Protein AF-A0A8S4P8R6-F1 (afdb_monomer_lite)

Secondary structure (DSSP, 8-state):
------EEEEE-S-SS----GGGSGGG--B--BHHHHH---S-GGGTHHHHHHHHHHHHHHHHT-HHHHHHH----TTSB--THHHHHHTT--TGGGTT-TT-HHHHHHHHH--HHHHHHHHHHHHHHHHHHHHHTT-TTSPEEEE-THHHHTHHHHHHH-TT-EEEEE---HHHHHHHHHHHHHHHHHTTS-GGG--HHHHHHHHHHHHHHHHHHHHHHHHHHHHTPPTTPPPSEEEE-

Sequence (240 aa):
FPLKLHYLSLVTLELGRHICIAYYPWTELFSPPVWQLENPLPPPVSFEEDRAKAFQPIADIWNNVPSFVALHGAFTPMSIEEDFWIFFRSGLWKDGSYGRMNTGSYNDWYENMSGEEDLRQYKHYKKELQLLAFNQGKGEKPYVRKDSYHMKFISTLLQVFPDARIVHLIRDPVANHASSCSIAYTWATLIYDLKDIDRLKLGKAVARYNLIGMRKFLEFRKVYDANLAPGERSFFCDVK

pLDDT: mean 84.04, std 9.59, range [47.16, 95.25]

Structure (mmCIF, N/CA/C/O backbone):
data_AF-A0A8S4P8R6-F1
#
_entry.id   AF-A0A8S4P8R6-F1
#
loop_
_atom_site.group_PDB
_atom_site.id
_atom_site.type_symbol
_atom_site.label_atom_id
_atom_site.label_alt_id
_atom_site.label_comp_id
_atom_site.label_asym_id
_atom_site.label_entity_id
_atom_site.label_seq_id
_atom_site.pdbx_PDB_ins_code
_atom_site.Cartn_x
_atom_site.Cartn_y
_atom_site.Cartn_z
_atom_site.occupancy
_atom_site.B_iso_or_equiv
_atom_site.auth_seq_id
_atom_site.auth_comp_id
_atom_site.auth_asym_id
_atom_site.auth_atom_id
_atom_site.pdbx_PDB_model_num
ATOM 1 N N . PHE A 1 1 ? 1.776 -1.929 23.743 1.00 47.16 1 PHE A N 1
ATOM 2 C CA . PHE A 1 1 ? 1.308 -0.531 23.754 1.00 47.16 1 PHE A CA 1
ATOM 3 C C . PHE A 1 1 ? -0.071 -0.456 23.110 1.00 47.16 1 PHE A C 1
ATOM 5 O O . PHE A 1 1 ? -0.171 -0.735 21.919 1.00 47.16 1 PHE A O 1
ATOM 12 N N . PRO A 1 2 ? -1.148 -0.171 23.860 1.00 54.25 2 PRO A N 1
ATOM 13 C CA . PRO A 1 2 ? -2.494 -0.053 23.306 1.00 54.25 2 PRO A CA 1
ATOM 14 C C . PRO A 1 2 ? -2.698 1.366 22.763 1.00 54.25 2 PRO A C 1
ATOM 16 O O . PRO A 1 2 ? -3.474 2.147 23.296 1.00 54.25 2 PRO A O 1
ATOM 19 N N . LEU A 1 3 ? -1.942 1.727 21.730 1.00 60.84 3 LEU A N 1
ATOM 20 C CA . LEU A 1 3 ? -2.105 3.016 21.073 1.00 60.84 3 LEU A CA 1
ATOM 21 C C . LEU A 1 3 ? -3.280 2.904 20.094 1.00 60.84 3 LEU A C 1
ATOM 23 O O . LEU A 1 3 ? -3.275 2.033 19.214 1.00 60.84 3 LEU A O 1
ATOM 27 N N . LYS A 1 4 ? -4.322 3.708 20.322 1.00 62.66 4 LYS A N 1
ATOM 28 C CA . LYS A 1 4 ? -5.550 3.705 19.524 1.00 62.66 4 LYS A CA 1
ATOM 29 C C . LYS A 1 4 ? -5.312 4.533 18.264 1.00 62.66 4 LYS A C 1
ATOM 31 O O . LYS A 1 4 ? -5.157 5.741 18.345 1.00 62.66 4 LYS A O 1
ATOM 36 N N . LEU A 1 5 ? -5.270 3.868 17.114 1.00 68.25 5 LEU A N 1
ATOM 37 C CA . LEU A 1 5 ? -5.107 4.512 15.815 1.00 68.25 5 LEU A CA 1
ATOM 38 C C . LEU A 1 5 ? -6.475 4.638 15.160 1.00 68.25 5 LEU A C 1
ATOM 40 O O . LEU A 1 5 ? -7.033 3.625 14.752 1.00 68.25 5 LEU A O 1
ATOM 44 N N . HIS A 1 6 ? -6.979 5.861 15.023 1.00 72.81 6 HIS A N 1
ATOM 45 C CA . HIS A 1 6 ? -8.053 6.118 14.070 1.00 72.81 6 HIS A CA 1
ATOM 46 C C . HIS A 1 6 ? -7.464 6.019 12.668 1.00 72.81 6 HIS A C 1
ATOM 48 O O . HIS A 1 6 ? -6.468 6.678 12.392 1.00 72.81 6 HIS A O 1
ATOM 54 N N . TYR A 1 7 ? -8.020 5.172 11.807 1.00 74.56 7 TYR A N 1
ATOM 55 C CA . TYR A 1 7 ? -7.377 4.810 10.546 1.00 74.56 7 TYR A CA 1
ATOM 56 C C . TYR A 1 7 ? -8.243 5.209 9.350 1.00 74.56 7 TYR A C 1
ATOM 58 O O . TYR A 1 7 ? -9.393 4.805 9.236 1.00 74.56 7 TYR A O 1
ATOM 66 N N . LEU A 1 8 ? -7.702 6.007 8.441 1.00 75.56 8 LEU A N 1
ATOM 67 C CA . LEU A 1 8 ? -8.337 6.376 7.185 1.00 75.56 8 LEU A CA 1
ATOM 68 C C . LEU A 1 8 ? -7.518 5.777 6.045 1.00 75.56 8 LEU A C 1
ATOM 70 O O . LEU A 1 8 ? -6.384 6.189 5.815 1.00 75.56 8 LEU A O 1
ATOM 74 N N . SER A 1 9 ? -8.088 4.801 5.345 1.00 75.69 9 SER A N 1
ATOM 75 C CA . SER A 1 9 ? -7.446 4.151 4.205 1.00 75.69 9 SER A CA 1
ATOM 76 C C . SER A 1 9 ? -7.944 4.763 2.907 1.00 75.69 9 SER A C 1
ATOM 78 O O . SER A 1 9 ? -9.146 4.738 2.638 1.00 75.69 9 SER A O 1
ATOM 80 N N . LEU A 1 10 ? -7.037 5.283 2.086 1.00 70.06 10 LEU A N 1
ATOM 81 C CA . LEU A 1 10 ? -7.330 5.602 0.695 1.00 70.06 10 LEU A CA 1
ATOM 82 C C . LEU A 1 10 ? -7.003 4.371 -0.148 1.00 70.06 10 LEU A C 1
ATOM 84 O O . LEU A 1 10 ? -5.863 3.904 -0.168 1.00 70.06 10 LEU A O 1
ATOM 88 N N . VAL A 1 11 ? -8.000 3.854 -0.857 1.00 70.25 11 VAL A N 1
ATOM 89 C CA . VAL A 1 11 ? -7.852 2.695 -1.735 1.00 70.25 11 VAL A CA 1
ATOM 90 C C . VAL A 1 11 ? -8.079 3.116 -3.180 1.00 70.25 11 VAL A C 1
ATOM 92 O O . VAL A 1 11 ? -9.099 3.706 -3.533 1.00 70.25 11 VAL A O 1
ATOM 95 N N . THR A 1 12 ? -7.084 2.845 -4.017 1.00 67.25 12 THR A N 1
ATOM 96 C CA . THR A 1 12 ? -7.103 3.121 -5.453 1.00 67.25 12 THR A CA 1
ATOM 97 C C . THR A 1 12 ? -6.296 2.058 -6.178 1.00 67.25 12 THR A C 1
ATOM 99 O O . THR A 1 12 ? -5.360 1.486 -5.617 1.00 67.25 12 THR A O 1
ATOM 102 N N . LEU A 1 13 ? -6.647 1.807 -7.436 1.00 60.28 13 LEU A N 1
ATOM 103 C CA . LEU A 1 13 ? -5.833 0.996 -8.338 1.00 60.28 13 LEU A CA 1
ATOM 104 C C . LEU A 1 13 ? -4.668 1.793 -8.960 1.00 60.28 13 LEU A C 1
ATOM 106 O O . LEU A 1 13 ? -3.835 1.215 -9.661 1.00 60.28 13 LEU A O 1
ATOM 110 N N . GLU A 1 14 ? -4.603 3.108 -8.732 1.00 58.72 14 GLU A N 1
ATOM 111 C CA . GLU A 1 14 ? -3.572 3.974 -9.292 1.00 58.72 14 GLU A CA 1
ATOM 112 C C . GLU A 1 14 ? -2.361 4.114 -8.356 1.00 58.72 14 GLU A C 1
ATOM 114 O O . GLU A 1 14 ? -2.442 4.610 -7.228 1.00 58.72 14 GLU A O 1
ATOM 119 N N . LEU A 1 15 ? -1.198 3.735 -8.883 1.00 54.66 15 LEU A N 1
ATOM 120 C CA . LEU A 1 15 ? 0.103 3.819 -8.215 1.00 54.66 15 LEU A CA 1
ATOM 121 C C . LEU A 1 15 ? 0.736 5.228 -8.303 1.00 54.66 15 LEU A C 1
ATOM 123 O O . LEU A 1 15 ? 1.881 5.397 -7.909 1.00 54.66 15 LEU A O 1
ATOM 127 N N . GLY A 1 16 ? 0.030 6.220 -8.868 1.00 52.78 16 GLY A N 1
ATOM 128 C CA . GLY A 1 16 ? 0.678 7.352 -9.542 1.00 52.78 16 GLY A CA 1
ATOM 129 C C . GLY A 1 16 ? 0.432 8.794 -9.063 1.00 52.78 16 GLY A C 1
ATOM 130 O O . GLY A 1 16 ? 1.112 9.716 -9.498 1.00 52.78 16 GLY A O 1
ATOM 131 N N . ARG A 1 17 ? -0.501 9.084 -8.157 1.00 54.56 17 ARG A N 1
ATOM 132 C CA . ARG A 1 17 ? -0.601 10.455 -7.610 1.00 54.56 17 ARG A CA 1
ATOM 133 C C . ARG A 1 17 ? -0.892 10.433 -6.125 1.00 54.56 17 ARG A C 1
ATOM 135 O O . ARG A 1 17 ? -1.996 10.092 -5.707 1.00 54.56 17 ARG A O 1
ATOM 142 N N . HIS A 1 18 ? 0.097 10.850 -5.340 1.00 54.19 18 HIS A N 1
ATOM 143 C CA . HIS A 1 18 ? -0.011 11.002 -3.891 1.00 54.19 18 HIS A CA 1
ATOM 144 C C . HIS A 1 18 ? -0.446 12.418 -3.538 1.00 54.19 18 HIS A C 1
ATOM 146 O O . HIS A 1 18 ? 0.307 13.188 -2.951 1.00 54.19 18 HIS A O 1
ATOM 152 N N . ILE A 1 19 ? -1.684 12.786 -3.870 1.00 55.69 19 ILE A N 1
ATOM 153 C CA . ILE A 1 19 ? -2.307 13.913 -3.165 1.00 55.69 19 ILE A CA 1
ATOM 154 C C . ILE A 1 19 ? -2.868 13.337 -1.871 1.00 55.69 19 ILE A C 1
ATOM 156 O O . ILE A 1 19 ? -4.037 12.967 -1.776 1.00 55.69 19 ILE A O 1
ATOM 160 N N . CYS A 1 20 ? -1.989 13.172 -0.884 1.00 64.75 20 CYS A N 1
ATOM 161 C CA . CYS A 1 20 ? -2.422 12.763 0.438 1.00 64.75 20 CYS A CA 1
ATOM 162 C C . CYS A 1 20 ? -3.116 13.942 1.114 1.00 64.75 20 CYS A C 1
ATOM 164 O O . CYS A 1 20 ? -2.544 15.022 1.253 1.00 64.75 20 CYS A O 1
ATOM 166 N N . ILE A 1 21 ? -4.340 13.730 1.583 1.00 67.06 21 ILE A N 1
ATOM 167 C CA . ILE A 1 21 ? -5.093 14.761 2.299 1.00 67.06 21 ILE A CA 1
ATOM 168 C C . ILE A 1 21 ? -4.387 15.237 3.583 1.00 67.06 21 ILE A C 1
ATOM 170 O O . ILE A 1 21 ? -4.658 16.341 4.038 1.00 67.06 21 ILE A O 1
ATOM 174 N N . ALA A 1 22 ? -3.429 14.471 4.120 1.00 61.81 22 ALA A N 1
ATOM 175 C CA . ALA A 1 22 ? -2.585 14.914 5.235 1.00 61.81 22 ALA A CA 1
ATOM 176 C C . ALA A 1 22 ? -1.603 16.044 4.881 1.00 61.81 22 ALA A C 1
ATOM 178 O O . ALA A 1 22 ? -1.062 16.660 5.794 1.00 61.81 22 ALA A O 1
ATOM 179 N N . TYR A 1 23 ? -1.388 16.372 3.601 1.00 69.00 23 TYR A N 1
ATOM 180 C CA . TYR A 1 23 ? -0.647 17.589 3.244 1.00 69.00 23 TYR A CA 1
ATOM 181 C C . TYR A 1 23 ? -1.393 18.865 3.642 1.00 69.00 23 TYR A C 1
ATOM 183 O O . TYR A 1 23 ? -0.781 19.927 3.737 1.00 69.00 23 TYR A O 1
ATOM 191 N N . TYR A 1 24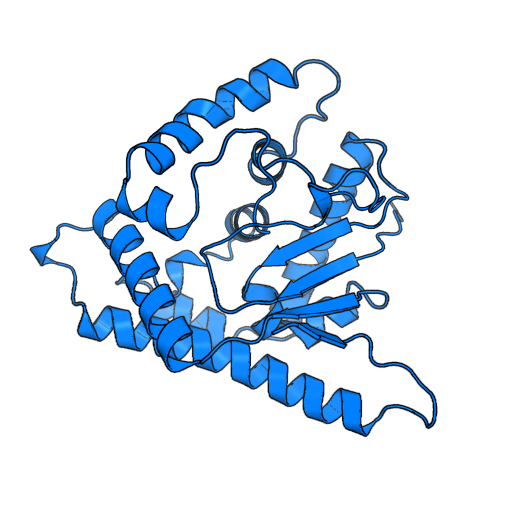 ? -2.705 18.779 3.870 1.00 68.69 24 TYR A N 1
ATOM 192 C CA . TYR A 1 24 ? -3.523 19.925 4.211 1.00 68.69 24 TYR A CA 1
ATOM 193 C C . TYR A 1 24 ? -3.535 20.154 5.730 1.00 68.69 24 TYR A C 1
ATOM 195 O O . TYR A 1 24 ? -4.124 19.344 6.458 1.00 68.69 24 TYR A O 1
ATOM 203 N N . PRO A 1 25 ? -2.951 21.266 6.228 1.00 67.88 25 PRO A N 1
ATOM 204 C CA . PRO A 1 25 ? -2.752 21.493 7.663 1.00 67.88 25 PRO A CA 1
ATOM 205 C C . PRO A 1 25 ? -4.045 21.502 8.489 1.00 67.88 25 PRO A C 1
ATOM 207 O O . PRO A 1 25 ? -4.013 21.242 9.688 1.00 67.88 25 PRO A O 1
ATOM 210 N N . TRP A 1 26 ? -5.185 21.787 7.855 1.00 68.06 26 TRP A N 1
ATOM 211 C CA . TRP A 1 26 ? -6.496 21.856 8.504 1.00 68.06 26 TRP A CA 1
ATOM 212 C C . TRP A 1 26 ? -7.144 20.494 8.774 1.00 68.06 26 TRP A C 1
ATOM 214 O O . TRP A 1 26 ? -8.183 20.443 9.420 1.00 68.06 26 TRP A O 1
ATOM 224 N N . THR A 1 27 ? -6.593 19.391 8.260 1.00 66.19 27 THR A N 1
ATOM 225 C CA . THR A 1 27 ? -7.269 18.085 8.327 1.00 66.19 27 THR A CA 1
ATOM 226 C C . THR A 1 27 ? -7.082 17.361 9.662 1.00 66.19 27 THR A C 1
ATOM 228 O O . THR A 1 27 ? -7.732 16.347 9.881 1.00 66.19 27 THR A O 1
ATOM 231 N N . GLU A 1 28 ? -6.204 17.842 10.552 1.00 81.81 28 GLU A N 1
ATOM 232 C CA . GLU A 1 28 ? -5.749 17.161 11.786 1.00 81.81 28 GLU A CA 1
ATOM 233 C C . GLU A 1 28 ? -5.171 15.741 11.583 1.00 81.81 28 GLU A C 1
ATOM 235 O O . GLU A 1 28 ? -4.634 15.151 12.526 1.00 81.81 28 GLU A O 1
ATOM 240 N N . LEU A 1 29 ? -5.210 15.223 10.351 1.00 83.81 29 LEU A N 1
ATOM 241 C CA . LEU A 1 29 ? -4.726 13.915 9.950 1.00 83.81 29 LEU A CA 1
ATOM 242 C C . LEU A 1 29 ? -3.206 13.863 10.020 1.00 83.81 29 LEU A C 1
ATOM 244 O O . LEU A 1 29 ? -2.499 14.837 9.753 1.00 83.81 29 LEU A O 1
ATOM 248 N N . PHE A 1 30 ? -2.700 12.684 10.347 1.00 85.69 30 PHE A N 1
ATOM 249 C CA . PHE A 1 30 ? -1.282 12.411 10.397 1.00 85.69 30 PHE A CA 1
ATOM 250 C C . PHE A 1 30 ? -0.898 11.334 9.388 1.00 85.69 30 PHE A C 1
ATOM 252 O O . PHE A 1 30 ? -1.549 10.297 9.257 1.00 85.69 30 PHE A O 1
ATOM 259 N N . SER A 1 31 ? 0.215 11.573 8.707 1.00 88.00 31 SER A N 1
ATOM 260 C CA . SER A 1 31 ? 0.928 10.564 7.948 1.00 88.00 31 SER A CA 1
ATOM 261 C C . SER A 1 31 ? 2.425 10.803 8.128 1.00 88.00 31 SER A C 1
ATOM 263 O O . SER A 1 31 ? 2.865 11.941 7.952 1.00 88.00 31 SER A O 1
ATOM 265 N N . PRO A 1 32 ? 3.215 9.775 8.470 1.00 88.31 32 PRO A N 1
ATOM 266 C CA . PRO A 1 32 ? 4.657 9.927 8.577 1.00 88.31 32 PRO A CA 1
ATOM 267 C C . PRO A 1 32 ? 5.284 10.168 7.190 1.00 88.31 32 PRO A C 1
ATOM 269 O O . PRO A 1 32 ? 4.740 9.695 6.181 1.00 88.31 32 PRO A O 1
ATOM 272 N N . PRO A 1 33 ? 6.418 10.886 7.130 1.00 89.69 33 PRO A N 1
ATOM 273 C CA . PRO A 1 33 ? 7.194 11.049 5.907 1.00 89.69 33 PRO A CA 1
ATOM 274 C C . PRO A 1 33 ? 7.824 9.722 5.464 1.00 89.69 33 PRO A C 1
ATOM 276 O O . PRO A 1 33 ? 8.071 8.825 6.277 1.00 89.69 33 PRO A O 1
ATOM 279 N N . VAL A 1 34 ? 8.117 9.605 4.169 1.00 89.19 34 VAL A N 1
ATOM 280 C CA . VAL A 1 34 ? 8.601 8.369 3.541 1.00 89.19 34 VAL A CA 1
ATOM 281 C C . VAL A 1 34 ? 9.882 7.833 4.169 1.00 89.19 34 VAL A C 1
ATOM 283 O O . VAL A 1 34 ? 9.999 6.623 4.349 1.00 89.19 34 VAL A O 1
ATOM 286 N N . TRP A 1 35 ? 10.805 8.698 4.597 1.00 90.44 35 TRP A N 1
ATOM 287 C CA . TRP A 1 35 ? 12.047 8.240 5.224 1.00 90.44 35 TRP A CA 1
ATOM 288 C C . TRP A 1 35 ? 11.781 7.432 6.511 1.00 90.44 35 TRP A C 1
ATOM 290 O O . TRP A 1 35 ? 12.486 6.470 6.807 1.00 90.44 35 TRP A O 1
ATOM 300 N N . GLN A 1 36 ? 10.715 7.758 7.254 1.00 90.44 36 GLN A N 1
ATOM 301 C CA . GLN A 1 36 ? 10.297 6.992 8.437 1.00 90.44 36 GLN A CA 1
ATOM 302 C C . GLN A 1 36 ? 9.568 5.714 8.051 1.00 90.44 36 GLN A C 1
ATOM 304 O O . GLN A 1 36 ? 9.675 4.705 8.747 1.00 90.44 36 GLN A O 1
ATOM 309 N N . LEU A 1 37 ? 8.817 5.760 6.948 1.00 90.19 37 LEU A N 1
ATOM 310 C CA . LEU A 1 37 ? 8.166 4.580 6.407 1.00 90.19 37 LEU A CA 1
ATOM 311 C C . LEU A 1 37 ? 9.169 3.551 5.928 1.00 90.19 37 LEU A C 1
ATOM 313 O O . LEU A 1 37 ? 8.815 2.389 6.021 1.00 90.19 37 LEU A O 1
ATOM 317 N N . GLU A 1 38 ? 10.344 3.945 5.424 1.00 88.31 38 GLU A N 1
ATOM 318 C CA . GLU A 1 38 ? 11.456 3.081 4.990 1.00 88.31 38 GLU A CA 1
ATOM 319 C C . GLU A 1 38 ? 12.314 2.613 6.171 1.00 88.31 38 GLU A C 1
ATOM 321 O O . GLU A 1 38 ? 12.655 1.430 6.263 1.00 88.31 38 GLU A O 1
ATOM 326 N N . ASN A 1 39 ? 12.570 3.505 7.125 1.00 88.44 39 ASN A N 1
ATOM 327 C CA . ASN A 1 39 ? 13.372 3.197 8.291 1.00 88.44 39 ASN A CA 1
ATOM 328 C C . ASN A 1 39 ? 12.729 3.807 9.559 1.00 88.44 39 ASN A C 1
ATOM 330 O O . ASN A 1 39 ? 12.957 4.971 9.897 1.00 88.44 39 ASN A O 1
ATOM 334 N N . PRO A 1 40 ? 11.912 3.049 10.313 1.00 87.38 40 PRO A N 1
ATOM 335 C CA . PRO A 1 40 ? 11.157 3.593 11.447 1.00 87.38 40 PRO A CA 1
ATOM 336 C C . PRO A 1 40 ? 11.987 3.760 12.730 1.00 87.38 40 PRO A C 1
ATOM 338 O O . PRO A 1 40 ? 11.522 4.391 13.682 1.00 87.38 40 PRO A O 1
ATOM 341 N N . LEU A 1 41 ? 13.205 3.206 12.783 1.00 85.88 41 LEU A N 1
ATOM 342 C CA . LEU A 1 41 ? 14.054 3.159 13.978 1.00 85.88 41 LEU A CA 1
ATOM 343 C C . LEU A 1 41 ? 15.467 3.698 13.716 1.00 85.88 41 LEU A C 1
ATOM 345 O O . LEU A 1 41 ? 15.986 3.519 12.620 1.00 85.88 41 LEU A O 1
ATOM 349 N N . PRO A 1 42 ? 16.131 4.303 14.719 1.00 81.06 42 PRO A N 1
ATOM 350 C CA . PRO A 1 42 ? 15.629 4.655 16.057 1.00 81.06 42 PRO A CA 1
ATOM 351 C C . PRO A 1 42 ? 14.635 5.839 16.023 1.00 81.06 42 PRO A C 1
ATOM 353 O O . PRO A 1 42 ? 14.528 6.503 14.990 1.00 81.06 42 PRO A O 1
ATOM 356 N N . PRO A 1 43 ? 13.899 6.129 17.117 1.00 74.06 43 PRO A N 1
ATOM 357 C CA . PRO A 1 43 ? 13.004 7.288 17.175 1.00 74.06 43 PRO A CA 1
ATOM 358 C C . PRO A 1 43 ? 13.735 8.593 16.777 1.00 74.06 43 PRO A C 1
ATOM 360 O O . PRO A 1 43 ? 14.903 8.746 17.140 1.00 74.06 43 PRO A O 1
ATOM 363 N N . PRO A 1 44 ? 13.091 9.541 16.066 1.00 64.06 44 PRO A N 1
ATOM 364 C CA . PRO A 1 44 ? 13.758 10.689 15.429 1.00 64.06 44 PRO A CA 1
ATOM 365 C C . PRO A 1 44 ? 14.454 11.698 16.359 1.00 64.06 44 PRO A C 1
ATOM 367 O O . PRO A 1 44 ? 15.065 12.636 15.861 1.00 64.06 44 PRO A O 1
ATOM 370 N N . VAL A 1 45 ? 14.384 11.532 17.682 1.00 67.44 45 VAL A N 1
ATOM 371 C CA . VAL A 1 45 ? 14.583 12.602 18.679 1.00 67.44 45 VAL A CA 1
ATOM 372 C C . VAL A 1 45 ? 15.925 13.341 18.561 1.00 67.44 45 VAL A C 1
ATOM 374 O O . VAL A 1 45 ? 15.989 14.517 18.898 1.00 67.44 45 VAL A O 1
ATOM 377 N N . SER A 1 46 ? 16.988 12.694 18.077 1.00 66.56 46 SER A N 1
ATOM 378 C CA . SER A 1 46 ? 18.329 13.298 18.015 1.00 66.56 46 SER A CA 1
ATOM 379 C C . SER A 1 46 ? 18.988 13.325 16.632 1.00 66.56 46 SER A C 1
ATOM 381 O O . SER A 1 46 ? 20.028 13.957 16.497 1.00 66.56 46 SER A O 1
ATOM 383 N N . PHE A 1 47 ? 18.426 12.659 15.615 1.00 73.19 47 PHE A N 1
ATOM 384 C CA . PHE A 1 47 ? 19.097 12.460 14.314 1.00 73.19 47 PHE A CA 1
ATOM 385 C C . PHE A 1 47 ? 18.156 12.581 13.105 1.00 73.19 47 PHE A C 1
ATOM 387 O O . PHE A 1 47 ? 18.457 12.060 12.035 1.00 73.19 47 PHE A O 1
ATOM 394 N N . GLU A 1 48 ? 16.993 13.220 13.259 1.00 79.12 48 GLU A N 1
ATOM 395 C CA . GLU A 1 48 ? 15.975 13.318 12.203 1.00 79.12 48 GLU A CA 1
ATOM 396 C C . GLU A 1 48 ? 16.532 13.837 10.869 1.00 79.12 48 GLU A C 1
ATOM 398 O O . GLU A 1 48 ? 16.327 13.197 9.836 1.00 79.12 48 GLU A O 1
ATOM 403 N N . GLU A 1 49 ? 17.301 14.929 10.886 1.0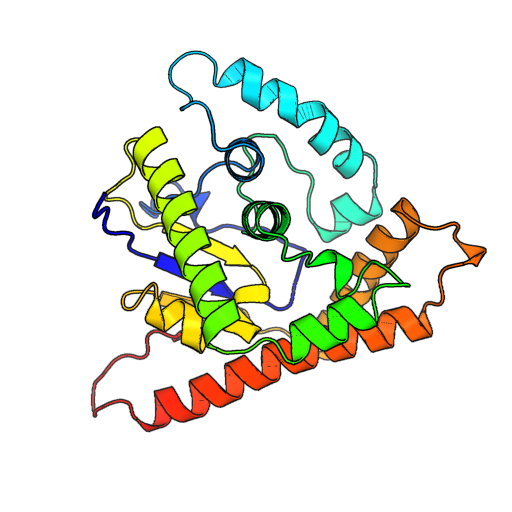0 81.38 49 GLU A N 1
ATOM 404 C CA . GLU A 1 49 ? 17.894 15.479 9.663 1.00 81.38 49 GLU A CA 1
ATOM 405 C C . GLU A 1 49 ? 18.854 14.506 8.976 1.00 81.38 49 GLU A C 1
ATOM 407 O O . GLU A 1 49 ? 18.803 14.353 7.758 1.00 81.38 49 GLU A O 1
ATOM 412 N N . ASP A 1 50 ? 19.724 13.839 9.734 1.00 84.00 50 ASP A N 1
ATOM 413 C CA . ASP A 1 50 ? 20.716 12.921 9.169 1.00 84.00 50 ASP A CA 1
ATOM 414 C C . ASP A 1 50 ? 20.050 11.683 8.564 1.00 84.00 50 ASP A C 1
ATOM 416 O O . ASP A 1 50 ? 20.475 11.185 7.520 1.00 84.00 50 ASP A O 1
ATOM 420 N N . ARG A 1 51 ? 18.951 11.218 9.167 1.00 83.81 51 ARG A N 1
ATOM 421 C CA . ARG A 1 51 ? 18.172 10.085 8.653 1.00 83.81 51 ARG A CA 1
ATOM 422 C C . ARG A 1 51 ? 17.365 10.462 7.414 1.00 83.81 51 ARG A C 1
ATOM 424 O O . ARG A 1 51 ? 17.345 9.695 6.455 1.00 83.81 51 ARG A O 1
ATOM 431 N N . ALA A 1 52 ? 16.770 11.654 7.392 1.00 85.38 52 ALA A N 1
ATOM 432 C CA . ALA A 1 52 ? 16.142 12.183 6.186 1.00 85.38 52 ALA A CA 1
ATOM 433 C C . ALA A 1 52 ? 17.168 12.340 5.046 1.00 85.38 52 ALA A C 1
ATOM 435 O O . ALA A 1 52 ? 16.904 11.915 3.922 1.00 85.38 52 ALA A O 1
ATOM 436 N N . LYS A 1 53 ? 18.372 12.859 5.335 1.00 87.50 53 LYS A N 1
ATOM 437 C CA . LYS A 1 53 ? 19.476 12.948 4.359 1.00 87.50 53 LYS A CA 1
ATOM 438 C C . LYS A 1 53 ? 19.917 11.571 3.861 1.00 87.50 53 LYS A C 1
ATOM 440 O O . LYS A 1 53 ? 20.188 11.426 2.675 1.00 87.50 53 LYS A O 1
ATOM 445 N N . ALA A 1 54 ? 19.937 10.551 4.721 1.00 87.31 54 ALA A N 1
ATOM 446 C CA . ALA A 1 54 ? 20.283 9.184 4.325 1.00 87.31 54 ALA A CA 1
ATOM 447 C C . ALA A 1 54 ? 19.281 8.564 3.332 1.00 87.31 54 ALA A C 1
ATOM 449 O O . ALA A 1 54 ? 19.658 7.693 2.552 1.00 87.31 54 ALA A O 1
ATOM 450 N N . PHE A 1 55 ? 18.032 9.036 3.320 1.00 89.38 55 PHE A N 1
ATOM 451 C CA . PHE A 1 55 ? 17.031 8.634 2.331 1.00 89.38 55 PHE A CA 1
ATOM 452 C C . PHE A 1 55 ? 17.182 9.375 0.989 1.00 89.38 55 PHE A C 1
ATOM 454 O O . PHE A 1 55 ? 16.707 8.895 -0.041 1.00 89.38 55 PHE A O 1
ATOM 461 N N . GLN A 1 56 ? 17.865 10.525 0.961 1.00 90.56 56 GLN A N 1
ATOM 462 C CA . GLN A 1 56 ? 17.991 11.356 -0.241 1.00 90.56 56 GLN A CA 1
ATOM 463 C C . GLN A 1 56 ? 18.555 10.601 -1.462 1.00 90.56 56 GLN A C 1
ATOM 465 O O . GLN A 1 56 ? 17.942 10.707 -2.521 1.00 90.56 56 GLN A O 1
ATOM 470 N N . PRO A 1 57 ? 19.610 9.764 -1.357 1.00 90.75 57 PRO A N 1
ATOM 471 C CA . PRO A 1 57 ? 20.108 9.006 -2.507 1.00 90.75 57 PRO A CA 1
ATOM 472 C C . PRO A 1 57 ? 19.070 8.049 -3.107 1.00 90.75 57 PRO A C 1
ATOM 474 O O . PRO A 1 57 ? 19.054 7.838 -4.317 1.00 90.75 57 PRO A O 1
ATOM 477 N N . ILE A 1 58 ? 18.181 7.484 -2.279 1.00 87.12 58 ILE A N 1
ATOM 478 C CA . ILE A 1 58 ? 17.076 6.641 -2.754 1.00 87.12 58 ILE A CA 1
ATOM 479 C C . ILE A 1 58 ? 16.103 7.505 -3.554 1.00 87.12 58 ILE A C 1
ATOM 481 O O . ILE A 1 58 ? 15.765 7.154 -4.682 1.00 87.12 58 ILE A O 1
ATOM 485 N N . ALA A 1 59 ? 15.694 8.652 -3.004 1.00 87.50 59 ALA A N 1
ATOM 486 C CA . ALA A 1 59 ? 14.831 9.599 -3.705 1.00 87.50 59 ALA A CA 1
ATOM 487 C C . ALA A 1 59 ? 15.448 10.068 -5.034 1.00 87.50 59 ALA A C 1
ATOM 489 O O . ALA A 1 59 ? 14.749 10.130 -6.043 1.00 87.50 59 ALA A O 1
ATOM 490 N N . ASP A 1 60 ? 16.757 10.325 -5.071 1.00 90.44 60 ASP A N 1
ATOM 491 C CA . ASP A 1 60 ? 17.463 10.772 -6.274 1.00 90.44 60 ASP A CA 1
ATOM 492 C C . ASP A 1 60 ? 17.452 9.713 -7.382 1.00 90.44 60 ASP A C 1
ATOM 494 O O . ASP A 1 60 ? 17.246 10.057 -8.545 1.00 90.44 60 ASP A O 1
ATOM 498 N N . ILE A 1 61 ? 17.610 8.424 -7.053 1.00 86.75 61 ILE A N 1
ATOM 499 C CA . ILE A 1 61 ? 17.490 7.335 -8.041 1.00 86.75 61 ILE A CA 1
ATOM 500 C C . ILE A 1 61 ? 16.125 7.398 -8.736 1.00 86.75 61 ILE A C 1
ATOM 502 O O . ILE A 1 61 ? 16.060 7.355 -9.963 1.00 86.75 61 ILE A O 1
ATOM 506 N N . TRP A 1 62 ? 15.045 7.557 -7.969 1.00 83.94 62 TRP A N 1
ATOM 507 C CA . TRP A 1 62 ? 13.682 7.629 -8.503 1.00 83.94 62 TRP A CA 1
ATOM 508 C C . TRP A 1 62 ? 13.409 8.927 -9.266 1.00 83.94 62 TRP A C 1
ATOM 510 O O . TRP A 1 62 ? 12.822 8.903 -10.349 1.00 83.94 62 TRP A O 1
ATOM 520 N N . ASN A 1 63 ? 13.878 10.057 -8.740 1.00 89.06 63 ASN A N 1
ATOM 521 C CA . ASN A 1 63 ? 13.706 11.371 -9.355 1.00 89.06 63 ASN A CA 1
ATOM 522 C C . ASN A 1 63 ? 14.492 11.516 -10.671 1.00 89.06 63 ASN A C 1
ATOM 524 O O . ASN A 1 63 ? 14.108 12.308 -11.530 1.00 89.06 63 ASN A O 1
ATOM 528 N N . ASN A 1 64 ? 15.544 10.717 -10.870 1.00 89.06 64 ASN A N 1
ATOM 529 C CA . ASN A 1 64 ? 16.304 10.657 -12.119 1.00 89.06 64 ASN A CA 1
ATOM 530 C C . ASN A 1 64 ? 15.648 9.792 -13.212 1.00 89.06 64 ASN A C 1
ATOM 532 O O . ASN A 1 64 ? 16.204 9.680 -14.304 1.00 89.06 64 ASN A O 1
ATOM 536 N N . VAL A 1 65 ? 14.474 9.201 -12.963 1.00 86.25 65 VAL A N 1
ATOM 537 C CA . VAL A 1 65 ? 13.705 8.429 -13.952 1.00 86.25 65 VAL A CA 1
ATOM 538 C C . VAL A 1 65 ? 12.515 9.278 -14.425 1.00 86.25 65 VAL A C 1
ATOM 540 O O . VAL A 1 65 ? 11.484 9.319 -13.750 1.00 86.25 65 VAL A O 1
ATOM 543 N N . PRO A 1 66 ? 12.584 9.955 -15.593 1.00 87.31 66 PRO A N 1
ATOM 544 C CA . PRO A 1 66 ? 11.554 10.917 -15.999 1.00 87.31 66 PRO A CA 1
ATOM 545 C C . PRO A 1 66 ? 10.156 10.308 -16.127 1.00 87.31 66 PRO A C 1
ATOM 547 O O . PRO A 1 66 ? 9.167 10.942 -15.760 1.00 87.31 66 PRO A O 1
ATOM 550 N N . SER A 1 67 ? 10.059 9.067 -16.615 1.00 81.81 67 SER A N 1
ATOM 551 C CA . SER A 1 67 ? 8.781 8.356 -16.713 1.00 81.81 67 SER A CA 1
ATOM 552 C C . SER A 1 67 ? 8.186 8.049 -15.340 1.00 81.81 67 SER A C 1
ATOM 554 O O . SER A 1 67 ? 6.970 8.113 -15.185 1.00 81.81 67 SER A O 1
ATOM 556 N N . PHE A 1 68 ? 9.021 7.779 -14.335 1.00 79.88 68 PHE A N 1
ATOM 557 C CA . PHE A 1 68 ? 8.574 7.592 -12.962 1.00 79.88 68 PHE A CA 1
ATOM 558 C C . PHE A 1 68 ? 8.062 8.910 -12.381 1.00 79.88 68 PHE A C 1
ATOM 560 O O . PHE A 1 68 ? 6.931 8.961 -11.914 1.00 79.88 68 PHE A O 1
ATOM 567 N N . VAL A 1 69 ? 8.829 9.999 -12.497 1.00 84.31 69 VAL A N 1
ATOM 568 C CA . VAL A 1 69 ? 8.415 11.327 -12.008 1.00 84.31 69 VAL A CA 1
ATOM 569 C C . VAL A 1 69 ? 7.112 11.789 -12.662 1.00 84.31 69 VAL A C 1
ATOM 571 O O . VAL A 1 69 ? 6.234 12.313 -11.980 1.00 84.31 69 VAL A O 1
ATOM 574 N N . ALA A 1 70 ? 6.941 11.556 -13.965 1.00 80.88 70 ALA A N 1
ATOM 575 C CA . ALA A 1 70 ? 5.704 11.889 -14.670 1.00 80.88 70 ALA A CA 1
ATOM 576 C C . ALA A 1 70 ? 4.491 11.095 -14.154 1.00 80.88 70 ALA A C 1
ATOM 578 O O . ALA A 1 70 ? 3.366 11.601 -14.177 1.00 80.88 70 ALA A O 1
ATOM 579 N N . LEU A 1 71 ? 4.721 9.855 -13.714 1.00 72.81 71 LEU A N 1
ATOM 580 C CA . LEU A 1 71 ? 3.671 8.931 -13.307 1.00 72.81 71 LEU A CA 1
ATOM 581 C C . LEU A 1 71 ? 3.393 8.909 -11.815 1.00 72.81 71 LEU A C 1
ATOM 583 O O . LEU A 1 71 ? 2.279 8.539 -11.506 1.00 72.81 71 LEU A O 1
ATOM 587 N N . HIS A 1 72 ? 4.354 9.230 -10.947 1.00 75.31 72 HIS A N 1
ATOM 588 C CA . HIS A 1 72 ? 4.293 9.117 -9.481 1.00 75.31 72 HIS A CA 1
ATOM 589 C C . HIS A 1 72 ? 4.484 10.473 -8.774 1.00 75.31 72 HIS A C 1
ATOM 591 O O . HIS A 1 72 ? 4.103 10.650 -7.618 1.00 75.31 72 HIS A O 1
ATOM 597 N N . GLY A 1 73 ? 5.050 11.453 -9.482 1.00 77.62 73 GLY A N 1
ATOM 598 C CA . GLY A 1 73 ? 5.576 12.680 -8.897 1.00 77.62 73 GLY A CA 1
ATOM 599 C C . GLY A 1 73 ? 6.975 12.476 -8.316 1.00 77.62 73 GLY A C 1
ATOM 600 O O . GLY A 1 73 ? 7.340 11.383 -7.879 1.00 77.62 73 GLY A O 1
ATOM 601 N N . ALA A 1 74 ? 7.764 13.551 -8.317 1.00 78.25 74 ALA A N 1
ATOM 602 C CA . ALA A 1 74 ? 9.018 13.576 -7.580 1.00 78.25 74 ALA A CA 1
ATOM 603 C C . ALA A 1 74 ? 8.719 13.550 -6.078 1.00 78.25 74 ALA A C 1
ATOM 605 O O . ALA A 1 74 ? 7.771 14.197 -5.621 1.00 78.25 74 ALA A O 1
ATOM 606 N N . PHE A 1 75 ? 9.542 12.843 -5.312 1.00 81.00 75 PHE A N 1
ATOM 607 C CA . PHE A 1 75 ? 9.412 12.820 -3.862 1.00 81.00 75 PHE A CA 1
ATOM 608 C C . PHE A 1 75 ? 10.714 13.219 -3.175 1.00 81.00 75 PHE A C 1
ATOM 610 O O . PHE A 1 75 ? 11.814 13.090 -3.712 1.00 81.00 75 PHE A O 1
ATOM 617 N N . THR A 1 76 ? 10.555 13.760 -1.975 1.00 87.88 76 THR A N 1
ATOM 618 C CA . THR A 1 76 ? 11.634 14.127 -1.058 1.00 87.88 76 THR A CA 1
ATOM 619 C C . THR A 1 76 ? 11.571 13.184 0.141 1.00 87.88 76 THR A C 1
ATOM 621 O O . THR A 1 76 ? 10.541 12.532 0.335 1.00 87.88 76 THR A O 1
ATOM 624 N N . PRO A 1 77 ? 12.595 13.143 1.009 1.00 88.31 77 PRO A N 1
ATOM 625 C CA . PRO A 1 77 ? 12.504 12.413 2.271 1.00 88.31 77 PRO A CA 1
ATOM 626 C C . PRO A 1 77 ? 11.239 12.749 3.075 1.00 88.31 77 PRO A C 1
ATOM 628 O O . PRO A 1 77 ? 10.694 11.881 3.750 1.00 88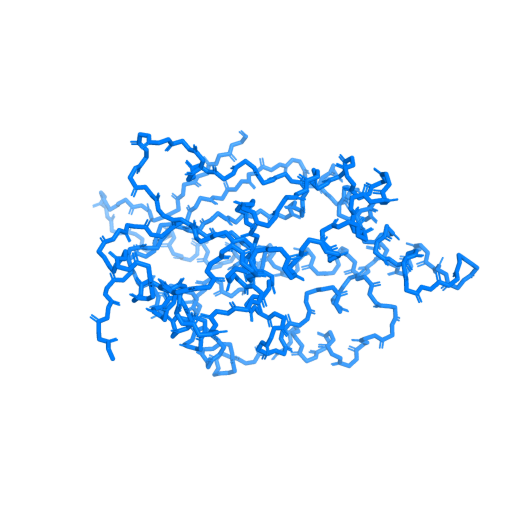.31 77 PRO A O 1
ATOM 631 N N . MET A 1 78 ? 10.736 13.984 2.964 1.00 87.44 78 MET A N 1
ATOM 632 C CA . MET A 1 78 ? 9.567 14.477 3.697 1.00 87.44 78 MET A CA 1
ATOM 633 C C . MET A 1 78 ? 8.224 14.199 3.017 1.00 87.44 78 MET A C 1
ATOM 635 O O . MET A 1 78 ? 7.178 14.506 3.589 1.00 87.44 78 MET A O 1
ATOM 639 N N . SER A 1 79 ? 8.227 13.632 1.812 1.00 87.19 79 SER A N 1
ATOM 640 C CA . SER A 1 79 ? 6.991 13.305 1.110 1.00 87.19 79 SER A CA 1
ATOM 641 C C . SER A 1 79 ? 6.188 12.249 1.867 1.00 87.19 79 SER A C 1
ATOM 643 O O . SER A 1 79 ? 6.737 11.319 2.453 1.00 87.19 79 SER A O 1
ATOM 645 N N . ILE A 1 80 ? 4.868 12.388 1.842 1.00 86.06 80 ILE A N 1
ATOM 646 C CA . ILE A 1 80 ? 3.928 11.366 2.290 1.00 86.06 80 ILE A CA 1
ATOM 647 C C . ILE A 1 80 ? 3.779 10.320 1.187 1.00 86.06 80 ILE A C 1
ATOM 649 O O . ILE A 1 80 ? 3.412 10.660 0.063 1.00 86.06 80 ILE A O 1
ATOM 653 N N . GLU A 1 81 ? 4.012 9.061 1.547 1.00 85.62 81 GLU A N 1
ATOM 654 C CA . GLU A 1 81 ? 4.058 7.930 0.621 1.00 85.62 81 GLU A CA 1
ATOM 655 C C . GLU A 1 81 ? 3.178 6.753 1.056 1.00 85.62 81 GLU A C 1
ATOM 657 O O . GLU A 1 81 ? 2.689 6.681 2.197 1.00 85.62 81 GLU A O 1
ATOM 662 N N . GLU A 1 82 ? 2.991 5.826 0.114 1.00 86.69 82 GLU A N 1
ATOM 663 C CA . GLU A 1 82 ? 2.192 4.614 0.293 1.00 86.69 82 GLU A CA 1
ATOM 664 C C . GLU A 1 82 ? 2.712 3.703 1.412 1.00 86.69 82 GLU A C 1
ATOM 666 O O . GLU A 1 82 ? 3.889 3.722 1.780 1.00 86.69 82 GLU A O 1
ATOM 671 N N . ASP A 1 83 ? 1.849 2.814 1.907 1.00 89.25 83 ASP A N 1
ATOM 672 C CA . ASP A 1 83 ? 2.251 1.741 2.829 1.00 89.25 83 ASP A CA 1
ATOM 673 C C . ASP A 1 83 ? 3.164 0.685 2.191 1.00 89.25 83 ASP A C 1
ATOM 675 O O . ASP A 1 83 ? 3.655 -0.197 2.899 1.00 89.25 83 ASP A O 1
ATOM 679 N N . PHE A 1 84 ? 3.440 0.802 0.887 1.00 87.25 84 PHE A N 1
ATOM 680 C CA . PHE A 1 84 ? 4.407 0.004 0.139 1.00 87.25 84 PHE A CA 1
ATOM 681 C C . PHE A 1 84 ? 5.681 -0.269 0.939 1.00 87.25 84 PHE A C 1
ATOM 683 O O . PHE A 1 84 ? 6.076 -1.421 1.057 1.00 87.25 84 PHE A O 1
ATOM 690 N N . TRP A 1 85 ? 6.291 0.757 1.534 1.00 88.62 85 TRP A N 1
ATOM 691 C CA . TRP A 1 85 ? 7.554 0.628 2.267 1.00 88.62 85 TRP A CA 1
ATOM 692 C C . TRP A 1 85 ? 7.449 -0.265 3.506 1.00 88.62 85 TRP A C 1
ATOM 694 O O . TRP A 1 85 ? 8.360 -1.043 3.788 1.00 88.62 85 TRP A O 1
ATOM 704 N N . ILE A 1 86 ? 6.322 -0.197 4.219 1.00 92.00 86 ILE A N 1
ATOM 705 C CA . ILE A 1 86 ? 6.064 -1.052 5.381 1.00 92.00 86 ILE A CA 1
ATOM 706 C C . ILE A 1 86 ? 5.856 -2.500 4.927 1.00 92.00 86 ILE A C 1
ATOM 708 O O . ILE A 1 86 ? 6.508 -3.417 5.427 1.00 92.00 86 ILE A O 1
ATOM 712 N N . PHE A 1 87 ? 4.985 -2.712 3.939 1.00 90.38 87 PHE A N 1
ATOM 713 C CA . PHE A 1 87 ? 4.707 -4.050 3.417 1.00 90.38 87 PHE A CA 1
ATOM 714 C C . PHE A 1 87 ? 5.935 -4.690 2.762 1.00 90.38 87 PHE A C 1
ATOM 716 O O . PHE A 1 87 ? 6.168 -5.889 2.906 1.00 90.38 87 PHE A O 1
ATOM 723 N N . PHE A 1 88 ? 6.768 -3.895 2.094 1.00 87.62 88 PHE A N 1
ATOM 724 C CA . PHE A 1 88 ? 7.994 -4.366 1.465 1.00 87.62 88 PHE A CA 1
ATOM 725 C C . PHE A 1 88 ? 8.967 -4.952 2.498 1.00 87.62 88 PHE A C 1
ATOM 727 O O . PHE A 1 88 ? 9.497 -6.046 2.285 1.00 87.62 88 PHE A O 1
ATOM 734 N N . ARG A 1 89 ? 9.148 -4.285 3.648 1.00 87.62 89 ARG A N 1
ATOM 735 C CA . ARG A 1 89 ? 9.966 -4.809 4.757 1.00 87.62 89 ARG A CA 1
ATOM 736 C C . ARG A 1 89 ? 9.391 -6.067 5.395 1.00 87.62 89 ARG A C 1
ATOM 738 O O . ARG A 1 89 ? 10.159 -6.908 5.852 1.00 87.62 89 ARG A O 1
ATOM 745 N N . SER A 1 90 ? 8.068 -6.217 5.414 1.00 85.25 90 SER A N 1
ATOM 746 C CA . SER A 1 90 ? 7.412 -7.401 5.980 1.00 85.25 90 SER A CA 1
ATOM 747 C C . SER A 1 90 ? 7.364 -8.604 5.021 1.00 85.25 90 SER A C 1
ATOM 749 O O . SER A 1 90 ? 6.770 -9.637 5.349 1.00 85.25 90 SER A O 1
ATOM 751 N N . GLY A 1 91 ? 8.000 -8.490 3.846 1.00 83.94 91 GLY A N 1
ATOM 752 C CA . GLY A 1 91 ? 8.085 -9.544 2.831 1.00 83.94 91 GLY A CA 1
ATOM 753 C C . GLY A 1 91 ? 6.906 -9.582 1.853 1.00 83.94 91 GLY A C 1
ATOM 754 O O . GLY A 1 91 ? 6.782 -10.535 1.087 1.00 83.94 91 GLY A O 1
ATOM 755 N N . LEU A 1 92 ? 6.038 -8.563 1.859 1.00 85.94 92 LEU A N 1
ATOM 756 C CA . LEU A 1 92 ? 4.947 -8.392 0.897 1.00 85.94 92 LEU A CA 1
ATOM 757 C C . LEU A 1 92 ? 5.369 -7.456 -0.248 1.00 85.94 92 LEU A C 1
ATOM 759 O O . LEU A 1 92 ? 5.015 -6.277 -0.305 1.00 85.94 92 LEU A O 1
ATOM 763 N N . TRP A 1 93 ? 6.099 -8.001 -1.216 1.00 83.88 93 TRP A N 1
ATOM 764 C CA . TRP A 1 93 ? 6.630 -7.285 -2.379 1.00 83.88 93 TRP A CA 1
ATOM 765 C C . TRP A 1 93 ? 5.575 -7.003 -3.456 1.00 83.88 93 TRP A C 1
ATOM 767 O O . TRP A 1 93 ? 5.205 -7.863 -4.262 1.00 83.88 93 TRP A O 1
ATOM 777 N N . LYS A 1 94 ? 5.086 -5.759 -3.465 1.00 77.44 94 LYS A N 1
ATOM 778 C CA . LYS A 1 94 ? 4.027 -5.289 -4.375 1.00 77.44 94 LYS A CA 1
ATOM 779 C C . LYS A 1 94 ? 4.495 -5.255 -5.817 1.00 77.44 94 LYS A C 1
ATOM 781 O O . LYS A 1 94 ? 3.835 -5.771 -6.712 1.00 77.44 94 LYS A O 1
ATOM 786 N N . ASP A 1 95 ? 5.692 -4.722 -6.002 1.00 71.25 95 ASP A N 1
ATOM 787 C CA . ASP A 1 95 ? 6.435 -4.700 -7.253 1.00 71.25 95 ASP A CA 1
ATOM 788 C C . ASP A 1 95 ? 6.726 -6.115 -7.773 1.00 71.25 95 ASP A C 1
ATOM 790 O O . ASP A 1 95 ? 6.737 -6.340 -8.980 1.00 71.25 95 ASP A O 1
ATOM 794 N N . GLY A 1 96 ? 6.868 -7.097 -6.877 1.00 68.25 96 GLY A N 1
ATOM 795 C CA . GLY A 1 96 ? 6.921 -8.511 -7.235 1.00 68.25 96 GLY A CA 1
ATOM 796 C C . GLY A 1 96 ? 5.683 -8.979 -8.006 1.00 68.25 96 GLY A C 1
ATOM 797 O O . GLY A 1 96 ? 5.811 -9.796 -8.911 1.00 68.25 96 GLY A O 1
ATOM 798 N N . SER A 1 97 ? 4.508 -8.411 -7.721 1.00 64.62 97 SER A N 1
ATOM 799 C CA . SER A 1 97 ? 3.233 -8.851 -8.302 1.00 64.62 97 SER A CA 1
ATOM 800 C C . SER A 1 97 ? 2.981 -8.366 -9.732 1.00 64.62 97 SER A C 1
ATOM 802 O O . SER A 1 97 ? 2.157 -8.946 -10.438 1.00 64.62 97 SER A O 1
ATOM 804 N N . TYR A 1 98 ? 3.675 -7.316 -10.180 1.00 68.94 98 TYR A N 1
ATOM 805 C CA . TYR A 1 98 ? 3.437 -6.731 -11.507 1.00 68.94 98 TYR A CA 1
ATOM 806 C C . TYR A 1 98 ? 4.654 -6.104 -12.194 1.00 68.94 98 TYR A C 1
ATOM 808 O O . TYR A 1 98 ? 4.570 -5.828 -13.382 1.00 68.94 98 TYR A O 1
ATOM 816 N N . GLY A 1 99 ? 5.760 -5.846 -11.496 1.00 64.62 99 GLY A N 1
ATOM 817 C CA . GLY A 1 99 ? 6.970 -5.218 -12.047 1.00 64.62 99 GLY A CA 1
ATOM 818 C C . GLY A 1 99 ? 8.133 -6.190 -12.261 1.00 64.62 99 GLY A C 1
ATOM 819 O O . GLY A 1 99 ? 9.055 -5.890 -13.016 1.00 64.62 99 GLY A O 1
ATOM 820 N N . ARG A 1 100 ? 8.089 -7.373 -11.634 1.00 71.81 100 ARG A N 1
ATOM 821 C CA . ARG A 1 100 ? 9.110 -8.420 -11.773 1.00 71.81 100 ARG A CA 1
ATOM 822 C C . ARG A 1 100 ? 8.565 -9.578 -12.607 1.00 71.81 100 ARG A C 1
ATOM 824 O O . ARG A 1 100 ? 7.521 -10.140 -12.306 1.00 71.81 100 ARG A O 1
ATOM 831 N N . MET A 1 101 ? 9.266 -9.949 -13.677 1.00 64.31 101 MET A N 1
ATOM 832 C CA . MET A 1 101 ? 8.765 -10.902 -14.679 1.00 64.31 101 MET A CA 1
ATOM 833 C C . MET A 1 101 ? 8.976 -12.388 -14.325 1.00 64.31 101 MET A C 1
ATOM 835 O O . MET A 1 101 ? 8.510 -13.265 -15.068 1.00 64.31 101 MET A O 1
ATOM 839 N N . ASN A 1 102 ? 9.644 -12.673 -13.200 1.00 73.12 102 ASN A N 1
ATOM 840 C CA . ASN A 1 102 ? 9.976 -14.024 -12.731 1.00 73.12 102 ASN A CA 1
ATOM 841 C C . ASN A 1 102 ? 9.538 -14.279 -11.274 1.00 73.12 102 ASN A C 1
ATOM 843 O O . ASN A 1 102 ? 10.315 -14.739 -10.443 1.00 73.12 102 ASN A O 1
ATOM 847 N N . THR A 1 103 ? 8.295 -13.933 -10.949 1.00 78.31 103 THR A N 1
ATOM 848 C CA . THR A 1 103 ? 7.720 -14.042 -9.593 1.00 78.31 103 THR A CA 1
ATOM 849 C C . THR A 1 103 ? 6.486 -14.942 -9.551 1.00 78.31 103 THR A C 1
ATOM 851 O O . THR A 1 103 ? 5.652 -14.803 -8.668 1.00 78.31 103 THR A O 1
ATOM 854 N N . GLY A 1 104 ? 6.357 -15.889 -10.489 1.00 81.31 104 GLY A N 1
ATOM 855 C CA . GLY A 1 104 ? 5.159 -16.731 -10.626 1.00 81.31 104 GLY A CA 1
ATOM 856 C C . GLY A 1 104 ? 4.744 -17.428 -9.327 1.00 81.31 104 GLY A C 1
ATOM 857 O O . GLY A 1 104 ? 3.611 -17.265 -8.892 1.00 81.31 104 GLY A O 1
ATOM 858 N N . SER A 1 105 ? 5.681 -18.103 -8.654 1.00 86.12 105 SER A N 1
ATOM 859 C CA . SER A 1 105 ? 5.420 -18.769 -7.369 1.00 86.12 105 SER A CA 1
ATOM 860 C C . SER A 1 105 ? 5.033 -17.795 -6.254 1.00 86.12 105 SER A C 1
ATOM 862 O O . SER A 1 105 ? 4.160 -18.101 -5.446 1.00 86.12 105 SER A O 1
ATOM 864 N N . TYR A 1 106 ? 5.650 -16.611 -6.221 1.00 86.56 106 TYR A N 1
ATOM 865 C CA . TYR A 1 106 ? 5.289 -15.555 -5.279 1.00 86.56 106 TYR A CA 1
ATOM 866 C C . TYR A 1 106 ? 3.878 -15.025 -5.555 1.00 86.56 106 TYR A C 1
ATOM 868 O O . TYR A 1 106 ? 3.106 -14.845 -4.620 1.00 86.56 106 TYR A O 1
ATOM 876 N N . ASN A 1 107 ? 3.515 -14.826 -6.822 1.00 84.56 107 ASN A N 1
ATOM 877 C CA . ASN A 1 107 ? 2.186 -14.363 -7.211 1.00 84.56 107 ASN A CA 1
ATOM 878 C C . ASN A 1 107 ? 1.127 -15.407 -6.867 1.00 84.56 107 ASN A C 1
ATOM 880 O O . ASN A 1 107 ? 0.110 -15.062 -6.276 1.00 84.56 107 ASN A O 1
ATOM 884 N N . ASP A 1 108 ? 1.389 -16.682 -7.151 1.00 87.62 108 ASP A N 1
ATOM 885 C CA . ASP A 1 108 ? 0.477 -17.765 -6.793 1.00 87.62 108 ASP A CA 1
ATOM 886 C C . ASP A 1 108 ? 0.300 -17.860 -5.269 1.00 87.62 108 ASP A C 1
ATOM 888 O O . ASP A 1 108 ? -0.830 -17.974 -4.793 1.00 87.62 108 ASP A O 1
ATOM 892 N N . TRP A 1 109 ? 1.375 -17.732 -4.483 1.00 89.00 109 TRP A N 1
ATOM 893 C CA . TRP A 1 109 ? 1.268 -17.638 -3.022 1.00 89.00 109 TRP A CA 1
ATOM 894 C C . TRP A 1 109 ? 0.475 -16.401 -2.585 1.00 89.00 109 TRP A C 1
ATOM 896 O O . TRP A 1 109 ? -0.454 -16.515 -1.791 1.00 89.00 109 TRP A O 1
ATOM 906 N N . TYR A 1 110 ? 0.787 -15.222 -3.123 1.00 86.81 110 TYR A N 1
ATOM 907 C CA . TYR A 1 110 ? 0.130 -13.968 -2.763 1.00 86.81 110 TYR A CA 1
ATOM 908 C C . TYR A 1 110 ? -1.377 -14.015 -3.046 1.00 86.81 110 TYR A C 1
ATOM 910 O O . TYR A 1 110 ? -2.188 -13.584 -2.220 1.00 86.81 110 TYR A O 1
ATOM 918 N N . GLU A 1 111 ? -1.777 -14.550 -4.196 1.00 86.25 111 GLU A N 1
ATOM 919 C CA . GLU A 1 111 ? -3.178 -14.676 -4.592 1.00 86.25 111 GLU A CA 1
ATOM 920 C C . GLU A 1 111 ? -3.957 -15.625 -3.679 1.00 86.25 111 GLU A C 1
ATOM 922 O O . GLU A 1 111 ? -5.079 -15.297 -3.272 1.00 86.25 111 GLU A O 1
ATOM 927 N N . ASN A 1 112 ? -3.326 -16.743 -3.309 1.00 88.62 112 ASN A N 1
ATOM 928 C CA . ASN A 1 112 ? -3.904 -17.798 -2.478 1.00 88.62 112 ASN A CA 1
ATOM 929 C C . ASN A 1 112 ? -3.636 -17.631 -0.975 1.00 88.62 112 ASN A C 1
ATOM 931 O O . ASN A 1 112 ? -4.050 -18.482 -0.191 1.00 88.62 112 ASN A O 1
ATOM 935 N N . MET A 1 113 ? -2.969 -16.546 -0.576 1.00 88.38 113 MET A N 1
ATOM 936 C CA . MET A 1 113 ? -2.648 -16.246 0.817 1.00 88.38 113 MET A CA 1
ATOM 937 C C . MET A 1 113 ? -3.889 -16.373 1.702 1.00 88.38 113 MET A C 1
ATOM 939 O O . MET A 1 113 ? -4.939 -15.786 1.409 1.00 88.38 113 MET A O 1
ATOM 943 N N . SER A 1 114 ? -3.745 -17.147 2.776 1.00 83.38 114 SER A N 1
ATOM 944 C CA . SER A 1 114 ? -4.827 -17.462 3.706 1.00 83.38 114 SER A CA 1
ATOM 945 C C . SER A 1 114 ? -5.182 -16.279 4.615 1.00 83.38 114 SER A C 1
ATOM 947 O O . SER A 1 114 ? -4.357 -15.398 4.870 1.00 83.38 114 SER A O 1
ATOM 949 N N . GLY A 1 115 ? -6.394 -16.306 5.181 1.00 85.25 115 GLY A N 1
ATOM 950 C CA . GLY A 1 115 ? -6.851 -15.303 6.153 1.00 85.25 115 GLY A CA 1
ATOM 951 C C . GLY A 1 115 ? -6.042 -15.272 7.460 1.00 85.25 115 GLY A C 1
ATOM 952 O O . GLY A 1 115 ? -6.117 -14.322 8.227 1.00 85.25 115 GLY A O 1
ATOM 953 N N . GLU A 1 116 ? -5.258 -16.311 7.758 1.00 90.62 116 GLU A N 1
ATOM 954 C CA . GLU A 1 116 ? -4.361 -16.289 8.916 1.00 90.62 116 GLU A CA 1
ATOM 955 C C . GLU A 1 116 ? -3.051 -15.560 8.591 1.00 90.62 116 GLU A C 1
ATOM 957 O O . GLU A 1 116 ? -2.557 -14.759 9.390 1.00 90.62 116 GLU A O 1
ATOM 962 N N . GLU A 1 117 ? -2.487 -15.823 7.409 1.00 91.31 117 GLU A N 1
ATOM 963 C CA . GLU A 1 117 ? -1.279 -15.155 6.925 1.00 91.31 117 GLU A CA 1
ATOM 964 C C . GLU A 1 117 ? -1.500 -13.656 6.748 1.00 91.31 117 GLU A C 1
ATOM 966 O O . GLU A 1 117 ? -0.699 -12.862 7.253 1.00 91.31 117 GLU A O 1
ATOM 971 N N . ASP A 1 118 ? -2.597 -13.262 6.096 1.00 90.31 118 ASP A N 1
ATOM 972 C CA . ASP A 1 118 ? -2.903 -11.847 5.919 1.00 90.31 118 ASP A CA 1
ATOM 973 C C . ASP A 1 118 ? -3.157 -11.146 7.266 1.00 90.31 118 ASP A C 1
ATOM 975 O O . ASP A 1 118 ? -2.660 -10.039 7.492 1.00 90.31 118 ASP A O 1
ATOM 979 N N . LEU A 1 119 ? -3.809 -11.813 8.225 1.00 94.62 119 LEU A N 1
ATOM 980 C CA . LEU A 1 119 ? -4.048 -11.272 9.558 1.00 94.62 119 LEU A CA 1
ATOM 981 C C . LEU A 1 119 ? -2.750 -11.068 10.334 1.00 94.62 119 LEU A C 1
ATOM 983 O O . LEU A 1 119 ? -2.603 -10.063 11.036 1.00 94.62 119 LEU A O 1
ATOM 987 N N . ARG A 1 120 ? -1.784 -11.987 10.212 1.00 93.81 120 ARG A N 1
ATOM 988 C CA . ARG A 1 120 ? -0.446 -11.796 10.795 1.00 93.81 120 ARG A CA 1
ATOM 989 C C . ARG A 1 120 ? 0.243 -10.571 10.197 1.00 93.81 120 ARG A C 1
ATOM 991 O O . ARG A 1 120 ? 0.791 -9.771 10.959 1.00 93.81 120 ARG A O 1
ATOM 998 N N . GLN A 1 121 ? 0.153 -10.386 8.881 1.00 92.38 121 GLN A N 1
ATOM 999 C CA . GLN A 1 121 ? 0.739 -9.236 8.189 1.00 92.38 121 GLN A CA 1
ATOM 1000 C C . GLN A 1 121 ? 0.093 -7.914 8.623 1.00 92.38 121 GLN A C 1
ATOM 1002 O O . GLN A 1 121 ? 0.799 -6.983 9.003 1.00 92.38 121 GLN A O 1
ATOM 1007 N N . TYR A 1 122 ? -1.238 -7.836 8.701 1.00 94.06 122 TYR A N 1
ATOM 1008 C CA . TYR A 1 122 ? -1.918 -6.616 9.155 1.00 94.06 122 TYR A CA 1
ATOM 1009 C C . TYR A 1 122 ? -1.708 -6.325 10.648 1.00 94.06 122 TYR A C 1
ATOM 1011 O O . TYR A 1 122 ? -1.597 -5.164 11.045 1.00 94.06 122 TYR A O 1
ATOM 1019 N N . LYS A 1 123 ? -1.582 -7.354 11.497 1.00 94.38 123 LYS A N 1
ATOM 1020 C CA . LYS A 1 123 ? -1.179 -7.169 12.903 1.00 94.38 123 LYS A CA 1
ATOM 1021 C C . LYS A 1 123 ? 0.240 -6.612 13.017 1.00 94.38 123 LYS A C 1
ATOM 1023 O O . LYS A 1 123 ? 0.491 -5.794 13.901 1.00 94.38 123 LYS A O 1
ATOM 1028 N N . HIS A 1 124 ? 1.158 -7.048 12.155 1.00 93.19 124 HIS A N 1
ATOM 1029 C CA . HIS A 1 124 ? 2.505 -6.487 12.084 1.00 93.19 124 HIS A CA 1
ATOM 1030 C C . HIS A 1 124 ? 2.479 -5.037 11.582 1.00 93.19 124 HIS A C 1
ATOM 1032 O O . HIS A 1 124 ? 3.011 -4.162 12.259 1.00 93.19 124 HIS A O 1
ATOM 1038 N N . TYR A 1 125 ? 1.744 -4.763 10.502 1.00 93.75 125 TYR A N 1
ATOM 1039 C CA . TYR A 1 125 ? 1.498 -3.413 9.990 1.00 93.75 125 TYR A CA 1
ATOM 1040 C C . TYR A 1 125 ? 0.971 -2.465 11.079 1.00 93.75 125 TYR A C 1
ATOM 1042 O O . TYR A 1 125 ? 1.517 -1.383 11.286 1.00 93.75 125 TYR A O 1
ATOM 1050 N N . LYS A 1 126 ? -0.018 -2.898 11.875 1.00 93.19 126 LYS A N 1
ATOM 1051 C CA . LYS A 1 126 ? -0.516 -2.123 13.023 1.00 93.19 126 LYS A CA 1
ATOM 1052 C C . LYS A 1 126 ? 0.576 -1.816 14.045 1.00 93.19 126 LYS A C 1
ATOM 1054 O O . LYS A 1 126 ? 0.622 -0.696 14.542 1.00 93.19 126 LYS A O 1
ATOM 1059 N N . LYS A 1 127 ? 1.454 -2.774 14.362 1.00 92.38 127 LYS A N 1
ATOM 1060 C CA . LYS A 1 127 ? 2.575 -2.543 15.288 1.00 92.38 127 LYS A CA 1
ATOM 1061 C C . LYS A 1 127 ? 3.571 -1.526 14.732 1.00 92.38 127 LYS A C 1
ATOM 1063 O O . LYS A 1 127 ? 4.022 -0.679 15.496 1.00 92.38 127 LYS A O 1
ATOM 1068 N N . GLU A 1 128 ? 3.882 -1.576 13.437 1.00 91.94 128 GLU A N 1
ATOM 1069 C CA . GLU A 1 128 ? 4.756 -0.578 12.807 1.00 91.94 128 GLU A CA 1
ATOM 1070 C C . GLU A 1 128 ? 4.135 0.823 12.839 1.00 91.94 128 GLU A C 1
ATOM 1072 O O . GLU A 1 128 ? 4.801 1.780 13.230 1.00 91.94 128 GLU A O 1
ATOM 1077 N N . LEU A 1 129 ? 2.840 0.954 12.537 1.00 91.56 129 LEU A N 1
ATOM 1078 C CA . LEU A 1 129 ? 2.148 2.239 12.663 1.00 91.56 129 LEU A CA 1
ATOM 1079 C C . LEU A 1 129 ? 2.121 2.746 14.107 1.00 91.56 129 LEU A C 1
ATOM 1081 O O . LEU A 1 129 ? 2.324 3.933 14.343 1.00 91.56 129 LEU A O 1
ATOM 1085 N N . GLN A 1 130 ? 1.903 1.863 15.085 1.00 90.06 130 GLN A N 1
ATOM 1086 C CA . GLN A 1 130 ? 1.942 2.236 16.501 1.00 90.06 130 GLN A CA 1
ATOM 1087 C C . GLN A 1 130 ? 3.339 2.688 16.939 1.00 90.06 130 GLN A C 1
ATOM 1089 O O . GLN A 1 130 ? 3.451 3.605 17.750 1.00 90.06 130 GLN A O 1
ATOM 1094 N N . LEU A 1 131 ? 4.392 2.068 16.400 1.00 89.62 131 LEU A N 1
ATOM 1095 C CA . LEU A 1 131 ? 5.774 2.472 16.636 1.00 89.62 131 LEU A CA 1
ATOM 1096 C C . LEU A 1 131 ? 6.049 3.860 16.051 1.00 89.62 131 LEU A C 1
ATOM 1098 O O . LEU A 1 131 ? 6.553 4.727 16.757 1.00 89.62 131 LEU A O 1
ATOM 1102 N N . LEU A 1 132 ? 5.670 4.088 14.792 1.00 89.25 132 LEU A N 1
ATOM 1103 C CA . LEU A 1 132 ? 5.790 5.393 14.136 1.00 89.25 132 LEU A CA 1
ATOM 1104 C C . LEU A 1 132 ? 5.034 6.474 14.915 1.00 89.25 132 LEU A C 1
ATOM 1106 O O . LEU A 1 132 ? 5.565 7.553 15.168 1.00 89.25 132 LEU A O 1
ATOM 1110 N N . ALA A 1 133 ? 3.827 6.151 15.376 1.00 87.50 133 ALA A N 1
ATOM 1111 C CA . ALA A 1 133 ? 3.010 7.048 16.175 1.00 87.50 133 ALA A CA 1
ATOM 1112 C C . ALA A 1 133 ? 3.622 7.401 17.524 1.00 87.50 133 ALA A C 1
ATOM 1114 O O . ALA A 1 133 ? 3.597 8.565 17.931 1.00 87.50 133 ALA A O 1
ATOM 1115 N N . PHE A 1 134 ? 4.171 6.398 18.205 1.00 87.12 134 PHE A N 1
ATOM 1116 C CA . PHE A 1 134 ? 4.879 6.576 19.461 1.00 87.12 134 PHE A CA 1
ATOM 1117 C C . PHE A 1 134 ? 6.116 7.460 19.266 1.00 87.12 134 PHE A C 1
ATOM 1119 O O . PHE A 1 134 ? 6.274 8.451 19.975 1.00 87.12 134 PHE A O 1
ATOM 1126 N N . ASN A 1 135 ? 6.927 7.162 18.248 1.00 85.19 135 ASN A N 1
ATOM 1127 C CA . ASN A 1 135 ? 8.148 7.900 17.922 1.00 85.19 135 ASN A CA 1
ATOM 1128 C C . ASN A 1 135 ? 7.891 9.380 17.612 1.00 85.19 135 ASN A C 1
ATOM 1130 O O . ASN A 1 135 ? 8.763 10.212 17.836 1.00 85.19 135 ASN A O 1
ATOM 1134 N N . GLN A 1 136 ? 6.699 9.700 17.107 1.00 82.38 136 GLN A N 1
ATOM 1135 C CA . GLN A 1 136 ? 6.293 11.050 16.720 1.00 82.38 136 GLN A CA 1
ATOM 1136 C C . GLN A 1 136 ? 5.463 11.778 17.789 1.00 82.38 136 GLN A C 1
ATOM 1138 O O . GLN A 1 136 ? 5.057 12.927 17.592 1.00 82.38 136 GLN A O 1
ATOM 1143 N N . GLY A 1 137 ? 5.138 11.114 18.905 1.00 83.56 137 GLY A N 1
ATOM 1144 C CA . GLY A 1 137 ? 4.191 11.645 19.888 1.00 83.56 137 GLY A CA 1
ATOM 1145 C C . GLY A 1 137 ? 2.812 11.945 19.281 1.00 83.56 137 GLY A C 1
ATOM 1146 O O . GLY A 1 137 ? 2.107 12.838 19.745 1.00 83.56 137 GLY A O 1
ATOM 1147 N N . LYS A 1 138 ? 2.427 11.241 18.205 1.00 81.44 138 LYS A N 1
ATOM 1148 C CA . LYS A 1 138 ? 1.155 11.422 17.475 1.00 81.44 138 LYS A CA 1
ATOM 1149 C C . LYS A 1 138 ? 0.198 10.264 17.724 1.00 81.44 138 LYS A C 1
ATOM 1151 O O . LYS A 1 138 ? -0.536 9.864 16.827 1.00 81.44 138 LYS A O 1
ATOM 1156 N N . GLY A 1 139 ? 0.227 9.711 18.933 1.00 75.31 139 GLY A N 1
ATOM 1157 C CA . GLY A 1 139 ? -0.534 8.518 19.289 1.00 75.31 139 GLY A CA 1
ATOM 1158 C C . GLY A 1 139 ? -2.050 8.655 19.201 1.00 75.31 139 GLY A C 1
ATOM 1159 O O . GLY A 1 139 ? -2.734 7.662 18.993 1.00 75.31 139 GLY A O 1
ATOM 1160 N N . GLU A 1 140 ? -2.550 9.880 19.345 1.00 78.50 140 GLU A N 1
ATOM 1161 C CA . GLU A 1 140 ? -3.982 10.190 19.407 1.00 78.50 140 GLU A CA 1
ATOM 1162 C C . GLU A 1 140 ? -4.523 10.788 18.101 1.00 78.50 140 GLU A C 1
ATOM 1164 O O . GLU A 1 140 ? -5.732 10.955 17.948 1.00 78.50 140 GLU A O 1
ATOM 1169 N N . LYS A 1 141 ? -3.644 11.112 17.142 1.00 82.62 141 LYS A N 1
ATOM 1170 C CA . LYS A 1 141 ? -4.068 11.696 15.867 1.00 82.62 141 LYS A CA 1
ATOM 1171 C C . L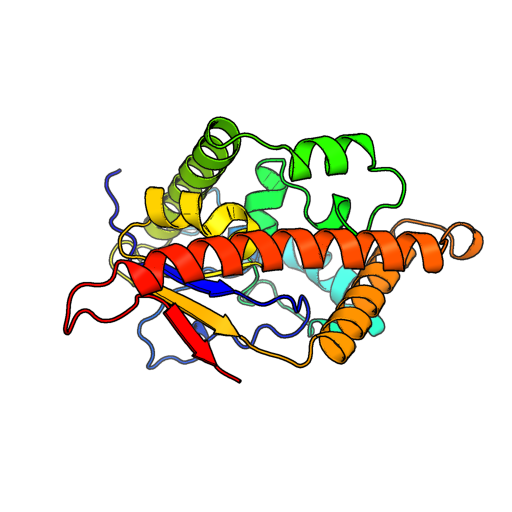YS A 1 141 ? -4.663 10.630 14.948 1.00 82.62 141 LYS A C 1
ATOM 1173 O O . LYS A 1 141 ? -4.152 9.509 14.934 1.00 82.62 141 LYS A O 1
ATOM 1178 N N . PRO A 1 142 ? -5.670 10.958 14.122 1.00 85.50 142 PRO A N 1
ATOM 1179 C CA . PRO A 1 142 ? -6.108 10.055 13.071 1.00 85.50 142 PRO A CA 1
ATOM 1180 C C . PRO A 1 142 ? -5.035 9.888 11.994 1.00 85.50 142 PRO A C 1
ATOM 1182 O O . PRO A 1 142 ? -4.494 10.863 11.478 1.00 85.50 142 PRO A O 1
ATOM 1185 N N . TYR A 1 143 ? -4.735 8.642 11.653 1.00 88.50 143 TYR A N 1
ATOM 1186 C CA . TYR A 1 143 ? -3.771 8.249 10.638 1.00 88.50 143 TYR A CA 1
ATOM 1187 C C . TYR A 1 143 ? -4.467 8.161 9.300 1.00 88.50 143 TYR A C 1
ATOM 1189 O O . TYR A 1 143 ? -5.493 7.496 9.178 1.00 88.50 143 TYR A O 1
ATOM 1197 N N . VAL A 1 144 ? -3.870 8.771 8.285 1.00 89.19 144 VAL A N 1
ATOM 1198 C CA . VAL A 1 144 ? -4.296 8.594 6.903 1.00 89.19 144 VAL A CA 1
ATOM 1199 C C . VAL A 1 144 ? -3.218 7.870 6.124 1.00 89.19 144 VAL A C 1
ATOM 1201 O O . VAL A 1 144 ? -2.071 8.307 6.074 1.00 89.19 144 VAL A O 1
ATOM 1204 N N . ARG A 1 145 ? -3.591 6.731 5.554 1.00 90.25 145 ARG A N 1
ATOM 1205 C CA . ARG A 1 145 ? -2.694 5.779 4.905 1.00 90.25 145 ARG A CA 1
ATOM 1206 C C . ARG A 1 145 ? -3.284 5.356 3.560 1.00 90.25 145 ARG A C 1
ATOM 1208 O O . ARG A 1 145 ? -4.474 5.554 3.306 1.00 90.25 145 ARG A O 1
ATOM 1215 N N . LYS A 1 146 ? -2.446 4.851 2.661 1.00 87.44 146 LYS A N 1
ATOM 1216 C CA . LYS A 1 146 ? -2.817 4.601 1.266 1.00 87.44 146 LYS A CA 1
ATOM 1217 C C . LYS A 1 146 ? -1.941 3.501 0.710 1.00 87.44 146 LYS A C 1
ATOM 1219 O O . LYS A 1 146 ? -0.729 3.659 0.640 1.00 87.44 146 LYS A O 1
ATOM 1224 N N . ASP A 1 147 ? -2.563 2.438 0.226 1.00 88.06 147 ASP A N 1
ATOM 1225 C CA . ASP A 1 147 ? -1.911 1.443 -0.617 1.00 88.06 147 ASP A CA 1
ATOM 1226 C C . ASP A 1 147 ? -2.972 0.608 -1.344 1.00 88.06 147 ASP A C 1
ATOM 1228 O O . ASP A 1 147 ? -4.034 0.297 -0.797 1.00 88.06 147 ASP A O 1
ATOM 1232 N N . SER A 1 148 ? -2.688 0.218 -2.587 1.00 83.94 148 SER A N 1
ATOM 1233 C CA . SER A 1 148 ? -3.568 -0.646 -3.379 1.00 83.94 148 SER A CA 1
ATOM 1234 C C . SER A 1 148 ? -3.745 -2.043 -2.763 1.00 83.94 148 SER A C 1
ATOM 1236 O O . SER A 1 148 ? -4.757 -2.700 -3.011 1.00 83.94 148 SER A O 1
ATOM 1238 N N . TYR A 1 149 ? -2.821 -2.503 -1.910 1.00 85.69 149 TYR A N 1
ATOM 1239 C CA . TYR A 1 149 ? -2.944 -3.766 -1.180 1.00 85.69 149 TYR A CA 1
ATOM 1240 C C . TYR A 1 149 ? -4.169 -3.844 -0.275 1.00 85.69 149 TYR A C 1
ATOM 1242 O O . TYR A 1 149 ? -4.739 -4.926 -0.100 1.00 85.69 149 TYR A O 1
ATOM 1250 N N . HIS A 1 150 ? -4.601 -2.714 0.279 1.00 90.88 150 HIS A N 1
ATOM 1251 C CA . HIS A 1 150 ? -5.763 -2.661 1.159 1.00 90.88 150 HIS A CA 1
ATOM 1252 C C . HIS A 1 150 ? -7.042 -3.151 0.479 1.00 90.88 150 HIS A C 1
ATOM 1254 O O . HIS A 1 150 ? -7.913 -3.688 1.153 1.00 90.88 150 HIS A O 1
ATOM 1260 N N . MET A 1 151 ? -7.134 -3.061 -0.852 1.00 89.50 151 MET A N 1
ATOM 1261 C CA . MET A 1 151 ? -8.271 -3.598 -1.601 1.00 89.50 151 MET A CA 1
ATOM 1262 C C . MET A 1 151 ? -8.389 -5.119 -1.475 1.00 89.50 151 MET A C 1
ATOM 1264 O O . MET A 1 151 ? -9.455 -5.637 -1.146 1.00 89.50 151 MET A O 1
ATOM 1268 N N . LYS A 1 152 ? -7.286 -5.846 -1.703 1.00 89.62 152 LYS A N 1
ATOM 1269 C CA . LYS A 1 152 ? -7.280 -7.315 -1.642 1.00 89.62 152 LYS A CA 1
ATOM 1270 C C . LYS A 1 152 ? -7.583 -7.825 -0.233 1.00 89.62 152 LYS A C 1
ATOM 1272 O O . LYS A 1 152 ? -8.213 -8.869 -0.091 1.00 89.62 152 LYS A O 1
ATOM 1277 N N . PHE A 1 153 ? -7.106 -7.111 0.781 1.00 92.00 153 PHE A N 1
ATOM 1278 C CA . PHE A 1 153 ? -7.148 -7.533 2.181 1.00 92.00 153 PHE A CA 1
ATOM 1279 C C . PHE A 1 153 ? -8.120 -6.700 3.024 1.00 92.00 153 PHE A C 1
ATOM 1281 O O . PHE A 1 153 ? -7.927 -6.556 4.229 1.00 92.00 153 PHE A O 1
ATOM 1288 N N . ILE A 1 154 ? -9.160 -6.134 2.405 1.00 93.00 154 ILE A N 1
ATOM 1289 C CA . ILE A 1 154 ? -10.066 -5.191 3.071 1.00 93.00 154 ILE A CA 1
ATOM 1290 C C . ILE A 1 154 ? -10.754 -5.794 4.303 1.00 93.00 154 ILE A C 1
ATOM 1292 O O . ILE A 1 154 ? -10.880 -5.126 5.327 1.00 93.00 154 ILE A O 1
ATOM 1296 N N . SER A 1 155 ? -11.122 -7.078 4.250 1.00 93.44 155 SER A N 1
ATOM 1297 C CA . SER A 1 155 ? -11.706 -7.802 5.384 1.00 93.44 155 SER A CA 1
ATOM 1298 C C . SER A 1 155 ? -10.753 -7.850 6.577 1.00 93.44 155 SER A C 1
ATOM 1300 O O . SER A 1 155 ? -11.140 -7.567 7.709 1.00 93.44 155 SER A O 1
ATOM 1302 N N . THR A 1 156 ? -9.487 -8.166 6.316 1.00 94.69 156 THR A N 1
ATOM 1303 C CA . THR A 1 156 ? -8.435 -8.286 7.327 1.00 94.69 156 THR A CA 1
ATOM 1304 C C . THR A 1 156 ? -8.037 -6.921 7.875 1.00 94.69 156 THR A C 1
ATOM 1306 O O . THR A 1 156 ? -7.839 -6.767 9.082 1.00 94.69 156 THR A O 1
ATOM 1309 N N . LEU A 1 157 ? -7.987 -5.904 7.011 1.00 93.62 157 LEU A N 1
ATOM 1310 C CA . LEU A 1 157 ? -7.782 -4.516 7.407 1.00 93.62 157 LEU A CA 1
ATOM 1311 C C . LEU A 1 157 ? -8.827 -4.096 8.439 1.00 93.62 157 LEU A C 1
ATOM 1313 O O . LEU A 1 157 ? -8.456 -3.633 9.513 1.00 93.62 157 LEU A O 1
ATOM 1317 N N . LEU A 1 158 ? -10.110 -4.323 8.157 1.00 93.06 158 LEU A N 1
ATOM 1318 C CA . LEU A 1 158 ? -11.207 -3.962 9.059 1.00 93.06 158 LEU A CA 1
ATOM 1319 C C . LEU A 1 158 ? -11.246 -4.829 10.322 1.00 93.06 158 LEU A C 1
ATOM 1321 O O . LEU A 1 158 ? -11.650 -4.359 11.379 1.00 93.06 158 LEU A O 1
ATOM 1325 N N . GLN A 1 159 ? -10.761 -6.071 10.262 1.00 94.00 159 GLN A N 1
ATOM 1326 C CA . GLN A 1 159 ? -10.584 -6.887 11.465 1.00 94.00 159 GLN A CA 1
ATOM 1327 C C . GLN A 1 159 ? -9.521 -6.296 12.411 1.00 94.00 159 GLN A C 1
ATOM 1329 O O . GLN A 1 159 ? -9.651 -6.382 13.633 1.00 94.00 159 GLN A O 1
ATOM 1334 N N . VAL A 1 160 ? -8.455 -5.704 11.865 1.00 94.19 160 VAL A N 1
ATOM 1335 C CA . VAL A 1 160 ? -7.338 -5.140 12.643 1.00 94.19 160 VAL A CA 1
ATOM 1336 C C . VAL A 1 160 ? -7.572 -3.674 13.040 1.00 94.19 160 VAL A C 1
ATOM 1338 O O . VAL A 1 160 ? -7.148 -3.252 14.129 1.00 94.19 160 VAL A O 1
ATOM 1341 N N . PHE A 1 161 ? -8.272 -2.923 12.191 1.00 93.12 161 PHE A N 1
ATOM 1342 C CA . PHE A 1 161 ? -8.674 -1.525 12.356 1.00 93.12 161 PHE A CA 1
ATOM 1343 C C . PHE A 1 161 ? -10.202 -1.411 12.206 1.00 93.12 161 PHE A C 1
ATOM 1345 O O . PHE A 1 161 ? -10.694 -0.962 11.173 1.00 93.12 161 PHE A O 1
ATOM 1352 N N . PRO A 1 162 ? -10.979 -1.838 13.216 1.00 90.88 162 PRO A N 1
ATOM 1353 C CA . PRO A 1 162 ? -12.443 -1.865 13.129 1.00 90.88 162 PRO A CA 1
ATOM 1354 C C . PRO A 1 162 ? -13.084 -0.476 13.060 1.00 90.88 162 PRO A C 1
ATOM 1356 O O . PRO A 1 162 ? -14.227 -0.344 12.638 1.00 90.88 162 PRO A O 1
ATOM 1359 N N . ASP A 1 163 ? -12.362 0.567 13.464 1.00 89.50 163 ASP A N 1
ATOM 1360 C CA . ASP A 1 163 ? -12.775 1.962 13.331 1.00 89.50 163 ASP A CA 1
ATOM 1361 C C . ASP A 1 163 ? -12.270 2.613 12.036 1.00 89.50 163 ASP A C 1
ATOM 1363 O O . ASP A 1 163 ? -12.394 3.831 11.875 1.00 89.50 163 ASP A O 1
ATOM 1367 N N . ALA A 1 164 ? -11.709 1.822 11.113 1.00 91.31 164 ALA A N 1
ATOM 1368 C CA . ALA A 1 164 ? -11.206 2.350 9.864 1.00 91.31 164 ALA A CA 1
ATOM 1369 C C . ALA A 1 164 ? -12.317 2.971 9.012 1.00 91.31 164 ALA A C 1
ATOM 1371 O O . ALA A 1 164 ? -13.422 2.441 8.881 1.00 91.31 164 ALA A O 1
ATOM 1372 N N . ARG A 1 165 ? -11.993 4.094 8.378 1.00 90.69 165 ARG A N 1
ATOM 1373 C CA . ARG A 1 165 ? -12.788 4.711 7.315 1.00 90.69 165 ARG A CA 1
ATOM 1374 C C . ARG A 1 165 ? -12.076 4.484 5.993 1.00 90.69 165 ARG A C 1
ATOM 1376 O O . ARG A 1 165 ? -10.853 4.577 5.929 1.00 90.69 165 ARG A O 1
ATOM 1383 N N . ILE A 1 166 ? -12.828 4.169 4.949 1.00 91.25 166 ILE A N 1
ATOM 1384 C CA . ILE A 1 166 ? -12.271 3.773 3.658 1.00 91.25 166 ILE A CA 1
ATOM 1385 C C . ILE A 1 166 ? -12.731 4.767 2.601 1.00 91.25 166 ILE A C 1
ATOM 1387 O O . ILE A 1 166 ? -13.923 4.884 2.331 1.00 91.25 166 ILE A O 1
ATOM 1391 N N . VAL A 1 167 ? -11.785 5.467 1.988 1.00 89.94 167 VAL A N 1
ATOM 1392 C CA . VAL A 1 167 ? -12.025 6.326 0.827 1.00 89.94 167 VAL A CA 1
ATOM 1393 C C . VAL A 1 167 ? -11.628 5.548 -0.415 1.00 89.94 167 VAL A C 1
ATOM 1395 O O . VAL A 1 167 ? -10.454 5.255 -0.626 1.00 89.94 167 VAL A O 1
ATOM 1398 N N . HIS A 1 168 ? -12.611 5.196 -1.230 1.00 88.31 168 HIS A N 1
ATOM 1399 C CA . HIS A 1 168 ? -12.419 4.472 -2.473 1.00 88.31 168 HIS A CA 1
ATOM 1400 C C . HIS A 1 168 ? -12.410 5.452 -3.644 1.00 88.31 168 HIS A C 1
ATOM 1402 O O . HIS A 1 168 ? -13.407 6.116 -3.929 1.00 88.31 168 HIS A O 1
ATOM 1408 N N . LEU A 1 169 ? -11.258 5.553 -4.306 1.00 85.38 169 LEU A N 1
ATOM 1409 C CA . LEU A 1 169 ? -11.089 6.408 -5.475 1.00 85.38 169 LEU A CA 1
ATOM 1410 C C . LEU A 1 169 ? -11.513 5.633 -6.724 1.00 85.38 169 LEU A C 1
ATOM 1412 O O . LEU A 1 169 ? -10.916 4.610 -7.068 1.00 85.38 169 LEU A O 1
ATOM 1416 N N . ILE A 1 170 ? -12.544 6.126 -7.403 1.00 84.75 170 ILE A N 1
ATOM 1417 C CA . ILE A 1 170 ? -13.135 5.495 -8.578 1.00 84.75 170 ILE A CA 1
ATOM 1418 C C . ILE A 1 170 ? -12.631 6.201 -9.831 1.00 84.75 170 ILE A C 1
ATOM 1420 O O . ILE A 1 170 ? -12.825 7.397 -10.008 1.00 84.75 170 ILE A O 1
ATOM 1424 N N . ARG A 1 171 ? -12.062 5.426 -10.751 1.00 83.19 171 ARG A N 1
ATOM 1425 C CA . ARG A 1 171 ? -11.622 5.885 -12.070 1.00 83.19 171 ARG A CA 1
ATOM 1426 C C . ARG A 1 171 ? -12.096 4.915 -13.147 1.00 83.19 171 ARG A C 1
ATOM 1428 O O . ARG A 1 171 ? -12.369 3.752 -12.857 1.00 83.19 171 ARG A O 1
ATOM 1435 N N . ASP A 1 172 ? -12.160 5.386 -14.393 1.00 87.69 172 ASP A N 1
ATOM 1436 C CA . ASP A 1 172 ? -12.354 4.518 -15.555 1.00 87.69 172 ASP A CA 1
ATOM 1437 C C . ASP A 1 172 ? -11.356 3.335 -15.538 1.00 87.69 172 ASP A C 1
ATOM 1439 O O . ASP A 1 172 ? -10.138 3.556 -15.478 1.00 87.69 172 ASP A O 1
ATOM 1443 N N . PRO A 1 173 ? -11.838 2.077 -15.572 1.00 84.81 173 PRO A N 1
ATOM 1444 C CA . PRO A 1 173 ? -10.986 0.906 -15.399 1.00 84.81 173 PRO A CA 1
ATOM 1445 C C . PRO A 1 173 ? -10.010 0.699 -16.563 1.00 84.81 173 PRO A C 1
ATOM 1447 O O . PRO A 1 173 ? -8.924 0.159 -16.344 1.00 84.81 173 PRO A O 1
ATOM 1450 N N . VAL A 1 174 ? -10.357 1.141 -17.778 1.00 89.25 174 VAL A N 1
ATOM 1451 C CA . VAL A 1 174 ? -9.492 1.011 -18.961 1.00 89.25 174 VAL A CA 1
ATOM 1452 C C . VAL A 1 174 ? -8.310 1.971 -18.850 1.00 89.25 174 VAL A C 1
ATOM 1454 O O . VAL A 1 174 ? -7.155 1.550 -18.947 1.00 89.25 174 VAL A O 1
ATOM 1457 N N . ALA A 1 175 ? -8.581 3.244 -18.563 1.00 87.19 175 ALA A N 1
ATOM 1458 C CA . ALA A 1 175 ? -7.564 4.263 -18.337 1.00 87.19 175 ALA A CA 1
ATOM 1459 C C . ALA A 1 175 ? -6.680 3.920 -17.131 1.00 87.19 175 ALA A C 1
ATOM 1461 O O . ALA A 1 175 ? -5.459 4.078 -17.192 1.00 87.19 175 ALA A O 1
ATOM 1462 N N . ASN A 1 176 ? -7.280 3.410 -16.050 1.00 84.19 176 ASN A N 1
ATOM 1463 C CA . ASN A 1 176 ? -6.529 2.955 -14.890 1.00 84.19 176 ASN A CA 1
ATOM 1464 C C . ASN A 1 176 ? -5.586 1.798 -15.251 1.00 84.19 176 ASN A C 1
ATOM 1466 O O . ASN A 1 176 ? -4.406 1.851 -14.917 1.00 84.19 176 ASN A O 1
ATOM 1470 N N . HIS A 1 177 ? -6.072 0.773 -15.959 1.00 87.00 177 HIS A N 1
ATOM 1471 C CA . HIS A 1 177 ? -5.238 -0.363 -16.351 1.00 87.00 177 HIS A CA 1
ATOM 1472 C C . HIS A 1 177 ? -4.070 0.056 -17.253 1.00 87.00 177 HIS A C 1
ATOM 1474 O O . HIS A 1 177 ? -2.938 -0.368 -17.016 1.00 87.00 177 HIS A O 1
ATOM 1480 N N . ALA A 1 178 ? -4.314 0.933 -18.232 1.00 87.94 178 ALA A N 1
ATOM 1481 C CA . ALA A 1 178 ? -3.257 1.485 -19.076 1.00 87.94 178 ALA A CA 1
ATOM 1482 C C . ALA A 1 178 ? -2.191 2.233 -18.250 1.00 87.94 178 ALA A C 1
ATOM 1484 O O . ALA A 1 178 ? -0.994 2.032 -18.464 1.00 87.94 178 ALA A O 1
ATOM 1485 N N . SER A 1 179 ? -2.616 3.031 -17.262 1.00 85.06 179 SER A N 1
ATOM 1486 C CA . SER A 1 179 ? -1.714 3.717 -16.324 1.00 85.06 179 SER A CA 1
ATOM 1487 C C . SER A 1 179 ? -0.889 2.727 -15.491 1.00 85.06 179 SER A C 1
ATOM 1489 O O . SER A 1 179 ? 0.340 2.826 -15.453 1.00 85.06 179 SER A O 1
ATOM 1491 N N . SER A 1 180 ? -1.529 1.707 -14.900 1.00 85.50 180 SER A N 1
ATOM 1492 C CA . SER A 1 180 ? -0.837 0.655 -14.140 1.00 85.50 180 SER A CA 1
ATOM 1493 C C . SER A 1 180 ? 0.213 -0.069 -14.993 1.00 85.50 180 SER A C 1
ATOM 1495 O O . SER A 1 180 ? 1.319 -0.316 -14.516 1.00 85.50 180 SER A O 1
ATOM 1497 N N . CYS A 1 181 ? -0.095 -0.373 -16.259 1.00 88.56 181 CYS A N 1
ATOM 1498 C CA . CYS A 1 181 ? 0.853 -0.984 -17.196 1.00 88.56 181 CYS A CA 1
ATOM 1499 C C . CYS A 1 181 ? 2.045 -0.068 -17.502 1.00 88.56 181 CYS A C 1
ATOM 1501 O O . CYS A 1 181 ? 3.173 -0.549 -17.572 1.00 88.56 181 CYS A O 1
ATOM 1503 N N . SER A 1 182 ? 1.813 1.238 -17.655 1.00 87.56 182 SER A N 1
ATOM 1504 C CA . SER A 1 182 ? 2.876 2.227 -17.885 1.00 87.56 182 SER A CA 1
ATOM 1505 C C . SER A 1 182 ? 3.851 2.307 -16.704 1.00 87.56 182 SER A C 1
ATOM 1507 O O . SER A 1 182 ? 5.073 2.278 -16.884 1.00 87.56 182 SER A O 1
ATOM 1509 N N . ILE A 1 183 ? 3.313 2.3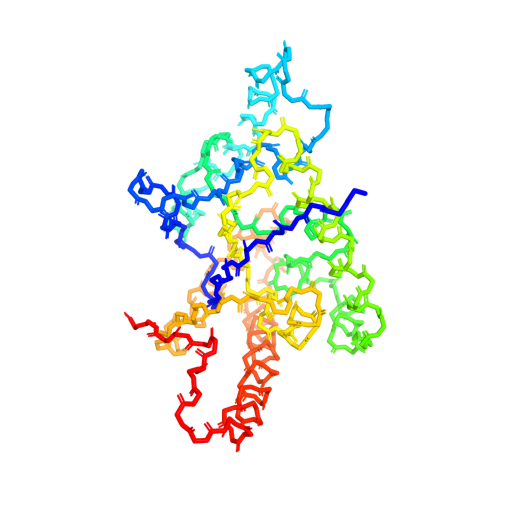23 -15.479 1.00 83.06 183 ILE A N 1
ATOM 1510 C CA . ILE A 1 183 ? 4.115 2.293 -14.252 1.00 83.06 183 ILE A CA 1
ATOM 1511 C C . ILE A 1 183 ? 4.884 0.974 -14.168 1.00 83.06 183 ILE A C 1
ATOM 1513 O O . ILE A 1 183 ? 6.104 0.995 -14.042 1.00 83.06 183 ILE A O 1
ATOM 1517 N N . ALA A 1 184 ? 4.208 -0.170 -14.305 1.00 86.31 184 ALA A N 1
ATOM 1518 C CA . ALA A 1 184 ? 4.844 -1.488 -14.263 1.00 86.31 184 ALA A CA 1
ATOM 1519 C C . ALA A 1 184 ? 5.966 -1.639 -15.302 1.00 86.31 184 ALA A C 1
ATOM 1521 O O . ALA A 1 184 ? 7.011 -2.210 -14.999 1.00 86.31 184 ALA A O 1
ATOM 1522 N N . TYR A 1 185 ? 5.780 -1.087 -16.505 1.00 88.50 185 TYR A N 1
ATOM 1523 C CA . TYR A 1 185 ? 6.816 -1.073 -17.534 1.00 88.50 185 TYR A CA 1
ATOM 1524 C C . TYR A 1 185 ? 8.012 -0.230 -17.100 1.00 88.50 185 TYR A C 1
ATOM 1526 O O . TYR A 1 185 ? 9.140 -0.698 -17.201 1.00 88.50 185 TYR A O 1
ATOM 1534 N N . THR A 1 186 ? 7.774 0.964 -16.546 1.00 86.19 186 THR A N 1
ATOM 1535 C CA . THR A 1 186 ? 8.843 1.805 -15.987 1.00 86.19 186 THR A CA 1
ATOM 1536 C C . THR A 1 186 ? 9.648 1.042 -14.932 1.00 86.19 186 THR A C 1
ATOM 1538 O O . THR A 1 186 ? 10.871 0.997 -15.032 1.00 86.19 186 THR A O 1
ATOM 1541 N N . TRP A 1 187 ? 8.990 0.352 -13.996 1.00 82.81 187 TRP A N 1
ATOM 1542 C CA . TRP A 1 187 ? 9.675 -0.508 -13.022 1.00 82.81 187 TRP A CA 1
ATOM 1543 C C . TRP A 1 187 ? 10.494 -1.616 -13.687 1.00 82.81 187 TRP A C 1
ATOM 1545 O O . TRP A 1 187 ? 11.650 -1.821 -13.327 1.00 82.81 187 TRP A O 1
ATOM 1555 N N . ALA A 1 188 ? 9.931 -2.298 -14.686 1.00 86.50 188 ALA A N 1
ATOM 1556 C CA . ALA A 1 188 ? 10.635 -3.358 -15.400 1.00 86.50 188 ALA A CA 1
ATOM 1557 C C . ALA A 1 188 ? 11.915 -2.843 -16.083 1.00 86.50 188 ALA A C 1
ATOM 1559 O O . ALA A 1 188 ? 12.932 -3.529 -16.035 1.00 86.50 188 ALA A O 1
ATOM 1560 N N . THR A 1 189 ? 11.908 -1.624 -16.643 1.00 86.25 189 THR A N 1
ATOM 1561 C CA . THR A 1 189 ? 13.102 -1.027 -17.281 1.00 86.25 189 THR A CA 1
ATOM 1562 C C . THR A 1 189 ? 14.247 -0.717 -16.317 1.00 86.25 189 THR A C 1
ATOM 1564 O O . THR A 1 189 ? 15.377 -0.552 -16.760 1.00 86.25 189 THR A O 1
ATOM 1567 N N . LEU A 1 190 ? 13.976 -0.656 -15.010 1.00 81.62 190 LEU A N 1
ATOM 1568 C CA . LEU A 1 190 ? 15.006 -0.456 -13.985 1.00 81.62 190 LEU A CA 1
ATOM 1569 C C . LEU A 1 190 ? 15.655 -1.768 -13.533 1.00 81.62 190 LEU A C 1
ATOM 1571 O O . LEU A 1 190 ? 16.672 -1.743 -12.848 1.00 81.62 190 LEU A O 1
ATOM 1575 N N . ILE A 1 191 ? 15.049 -2.905 -13.877 1.00 83.69 191 ILE A N 1
ATOM 1576 C CA . ILE A 1 191 ? 15.431 -4.230 -13.375 1.00 83.69 191 ILE A CA 1
ATOM 1577 C C . ILE A 1 191 ? 15.946 -5.124 -14.509 1.00 83.69 191 ILE A C 1
ATOM 1579 O O . ILE A 1 191 ? 16.827 -5.952 -14.284 1.00 83.69 191 ILE A O 1
ATOM 1583 N N . TYR A 1 192 ? 15.396 -4.973 -15.715 1.00 86.44 192 TYR A N 1
ATOM 1584 C CA . TYR A 1 192 ? 15.657 -5.833 -16.865 1.00 86.44 192 TYR A CA 1
ATOM 1585 C C . TYR A 1 192 ? 16.171 -5.037 -18.063 1.00 86.44 192 TYR A C 1
ATOM 1587 O O . TYR A 1 192 ? 15.767 -3.893 -18.285 1.00 86.44 192 TYR A O 1
ATOM 1595 N N . ASP A 1 193 ? 16.982 -5.688 -18.898 1.00 89.75 193 ASP A N 1
ATOM 1596 C CA . ASP A 1 193 ? 17.288 -5.175 -20.231 1.00 89.75 193 ASP A CA 1
ATOM 1597 C C . ASP A 1 193 ? 15.994 -5.042 -21.045 1.00 89.75 193 ASP A C 1
ATOM 1599 O O . ASP A 1 193 ? 15.130 -5.920 -21.024 1.00 89.75 193 ASP A O 1
ATOM 1603 N N . LEU A 1 194 ? 15.883 -3.983 -21.853 1.00 90.44 194 LEU A N 1
ATOM 1604 C CA . LEU A 1 194 ? 14.678 -3.707 -22.649 1.00 90.44 194 LEU A CA 1
ATOM 1605 C C . LEU A 1 194 ? 14.251 -4.874 -23.554 1.00 90.44 194 LEU A C 1
ATOM 1607 O O . LEU A 1 194 ? 13.058 -5.067 -23.782 1.00 90.44 194 LEU A O 1
ATOM 1611 N N . LYS A 1 195 ? 15.219 -5.644 -24.067 1.00 92.25 195 LYS A N 1
ATOM 1612 C CA . LYS A 1 195 ? 14.986 -6.820 -24.924 1.00 92.25 195 LYS A CA 1
ATOM 1613 C C . LYS A 1 195 ? 14.301 -7.978 -24.184 1.00 92.25 195 LYS A C 1
ATOM 1615 O O . LYS A 1 195 ? 13.643 -8.788 -24.827 1.00 92.25 195 LYS A O 1
ATOM 1620 N N . ASP A 1 196 ? 14.442 -8.033 -22.860 1.00 89.88 196 ASP A N 1
ATOM 1621 C CA . ASP A 1 196 ? 13.920 -9.109 -22.014 1.00 89.88 196 ASP A CA 1
ATOM 1622 C C . ASP A 1 196 ? 12.525 -8.774 -21.452 1.00 89.88 196 ASP A C 1
ATOM 1624 O O . ASP A 1 196 ? 11.896 -9.599 -20.784 1.00 89.88 196 ASP A O 1
ATOM 1628 N N . ILE A 1 197 ? 12.003 -7.574 -21.749 1.00 90.44 197 ILE A N 1
ATOM 1629 C CA . ILE A 1 197 ? 10.689 -7.122 -21.289 1.00 90.44 197 ILE A CA 1
ATOM 1630 C C . ILE A 1 197 ? 9.593 -7.530 -22.281 1.00 90.44 197 ILE A C 1
ATOM 1632 O O . ILE A 1 197 ? 9.303 -6.846 -23.265 1.00 90.44 197 ILE A O 1
ATOM 1636 N N . ASP A 1 198 ? 8.894 -8.615 -21.960 1.00 91.19 198 ASP A N 1
ATOM 1637 C CA . ASP A 1 198 ? 7.649 -9.015 -22.620 1.00 91.19 198 ASP A CA 1
ATOM 1638 C C . ASP A 1 198 ? 6.484 -8.152 -22.114 1.00 91.19 198 ASP A C 1
ATOM 1640 O O . ASP A 1 198 ? 5.884 -8.393 -21.060 1.00 91.19 198 ASP A O 1
ATOM 1644 N N . ARG A 1 199 ? 6.141 -7.139 -22.913 1.00 91.75 199 ARG A N 1
ATOM 1645 C CA . ARG A 1 199 ? 5.065 -6.182 -22.623 1.00 91.75 199 ARG A CA 1
ATOM 1646 C C . ARG A 1 199 ? 3.686 -6.835 -22.519 1.00 91.75 199 ARG A C 1
ATOM 1648 O O . ARG A 1 199 ? 2.858 -6.370 -21.737 1.00 91.75 199 ARG A O 1
ATOM 1655 N N . LEU A 1 200 ? 3.418 -7.898 -23.282 1.00 92.00 200 LEU A N 1
ATOM 1656 C CA . LEU A 1 200 ? 2.124 -8.581 -23.241 1.00 92.00 200 LEU A CA 1
ATOM 1657 C C . LEU A 1 200 ? 1.996 -9.405 -21.959 1.00 92.00 200 LEU A C 1
ATOM 1659 O O . LEU A 1 200 ? 0.953 -9.366 -21.301 1.00 92.00 200 LEU A O 1
ATOM 1663 N N . LYS A 1 201 ? 3.058 -10.129 -21.586 1.00 89.44 201 LYS A N 1
ATOM 1664 C CA . LYS A 1 201 ? 3.115 -10.856 -20.312 1.00 89.44 201 LYS A CA 1
ATOM 1665 C C . LYS A 1 201 ? 2.976 -9.895 -19.132 1.00 89.44 201 LYS A C 1
ATOM 1667 O O . LYS A 1 201 ? 2.191 -10.171 -18.226 1.00 89.44 201 LYS A O 1
ATOM 1672 N N . LEU A 1 202 ? 3.668 -8.756 -19.182 1.00 88.94 202 LEU A N 1
ATOM 1673 C CA . LEU A 1 202 ? 3.572 -7.700 -18.177 1.00 88.94 202 LEU A CA 1
ATOM 1674 C C . LEU A 1 202 ? 2.138 -7.166 -18.046 1.00 88.94 202 LEU A C 1
ATOM 1676 O O . LEU A 1 202 ? 1.584 -7.156 -16.949 1.00 88.94 202 LEU A O 1
ATOM 1680 N N . GLY A 1 203 ? 1.499 -6.800 -19.161 1.00 89.94 203 GLY A N 1
ATOM 1681 C CA . GLY A 1 203 ? 0.121 -6.301 -19.155 1.00 89.94 203 GLY A CA 1
ATOM 1682 C C . GLY A 1 203 ? -0.878 -7.311 -18.583 1.00 89.94 203 GLY A C 1
ATOM 1683 O O . GLY A 1 203 ? -1.735 -6.951 -17.776 1.00 89.94 203 GLY A O 1
ATOM 1684 N N . LYS A 1 204 ? -0.727 -8.600 -18.913 1.00 89.44 204 LYS A N 1
ATOM 1685 C CA . LYS A 1 204 ? -1.546 -9.678 -18.330 1.00 89.44 204 LYS A CA 1
ATOM 1686 C C . LYS A 1 204 ? -1.335 -9.820 -16.820 1.00 89.44 204 LYS A C 1
ATOM 1688 O O . LYS A 1 204 ? -2.311 -10.012 -16.098 1.00 89.44 204 LYS A O 1
ATOM 1693 N N . ALA A 1 205 ? -0.095 -9.710 -16.340 1.00 86.94 205 ALA A N 1
ATOM 1694 C CA . ALA A 1 205 ? 0.211 -9.761 -14.910 1.00 86.94 205 ALA A CA 1
ATOM 1695 C C . ALA A 1 205 ? -0.424 -8.580 -14.156 1.00 86.94 205 ALA A C 1
ATOM 1697 O O . ALA A 1 205 ? -1.120 -8.787 -13.162 1.00 86.94 205 ALA A O 1
ATOM 1698 N N . VAL A 1 206 ? -0.286 -7.361 -14.688 1.00 87.94 206 VAL A N 1
ATOM 1699 C CA . VAL A 1 206 ? -0.930 -6.153 -14.143 1.00 87.94 206 VAL A CA 1
ATOM 1700 C C . VAL A 1 206 ? -2.455 -6.305 -14.112 1.00 87.94 206 VAL A C 1
ATOM 1702 O O . VAL A 1 206 ? -3.090 -5.986 -13.107 1.00 87.94 206 VAL A O 1
ATOM 1705 N N . ALA A 1 207 ? -3.061 -6.820 -15.189 1.00 88.94 207 ALA A N 1
ATOM 1706 C CA . ALA A 1 207 ? -4.503 -7.055 -15.251 1.00 88.94 207 ALA A CA 1
ATOM 1707 C C . ALA A 1 207 ? -4.963 -8.051 -14.176 1.00 88.94 207 ALA A C 1
ATOM 1709 O O . ALA A 1 207 ? -5.949 -7.792 -13.486 1.00 88.94 207 ALA A O 1
ATOM 1710 N N . ARG A 1 208 ? -4.232 -9.163 -14.008 1.00 87.81 208 ARG A N 1
ATOM 1711 C CA . ARG A 1 208 ? -4.512 -10.185 -12.988 1.00 87.81 208 ARG A CA 1
ATOM 1712 C C . ARG A 1 208 ? -4.438 -9.593 -11.579 1.00 87.81 208 ARG A C 1
ATOM 1714 O O . ARG A 1 208 ? -5.398 -9.738 -10.825 1.00 87.81 208 ARG A O 1
ATOM 1721 N N . TYR A 1 209 ? -3.371 -8.858 -11.261 1.00 86.00 209 TYR A N 1
ATOM 1722 C CA . TYR A 1 209 ? -3.209 -8.187 -9.966 1.00 86.00 209 TYR A CA 1
ATOM 1723 C C . TYR A 1 209 ? -4.369 -7.222 -9.665 1.00 86.00 209 TYR A C 1
ATOM 1725 O O . TYR A 1 209 ? -5.023 -7.343 -8.624 1.00 86.00 209 TYR A O 1
ATOM 1733 N N . ASN A 1 210 ? -4.678 -6.318 -10.603 1.00 85.94 210 ASN A N 1
ATOM 1734 C CA . ASN A 1 210 ? -5.749 -5.329 -10.442 1.00 85.94 210 ASN A CA 1
ATOM 1735 C C . ASN A 1 210 ? -7.124 -5.994 -10.277 1.00 85.94 210 ASN A C 1
ATOM 1737 O O . ASN A 1 210 ? -7.915 -5.593 -9.421 1.00 85.94 210 ASN A O 1
ATOM 1741 N N . LEU A 1 211 ? -7.408 -7.028 -11.077 1.00 88.06 211 LEU A N 1
ATOM 1742 C CA . LEU A 1 211 ? -8.678 -7.749 -11.037 1.00 88.06 211 LEU A CA 1
ATOM 1743 C C . LEU A 1 211 ? -8.894 -8.444 -9.692 1.00 88.06 211 LEU A C 1
ATOM 1745 O O . LEU A 1 211 ? -10.000 -8.398 -9.158 1.00 88.06 211 LEU A O 1
ATOM 1749 N N . ILE A 1 212 ? -7.857 -9.074 -9.138 1.00 87.94 212 ILE A N 1
ATOM 1750 C CA . ILE A 1 212 ? -7.954 -9.793 -7.862 1.00 87.94 212 ILE A CA 1
ATOM 1751 C C . ILE A 1 212 ? -8.230 -8.826 -6.714 1.00 87.94 212 ILE A C 1
ATOM 1753 O O . ILE A 1 212 ? -9.139 -9.073 -5.921 1.00 87.94 212 ILE A O 1
ATOM 1757 N N . GLY A 1 213 ? -7.491 -7.713 -6.644 1.00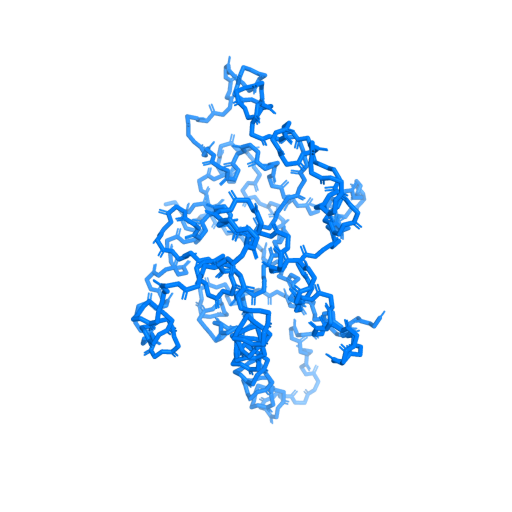 87.75 213 GLY A N 1
ATOM 1758 C CA . GLY A 1 213 ? -7.715 -6.684 -5.628 1.00 87.75 213 GLY A CA 1
ATOM 1759 C C . GLY A 1 213 ? -9.124 -6.095 -5.707 1.00 87.75 213 GLY A C 1
ATOM 1760 O O . GLY A 1 213 ? -9.840 -6.073 -4.707 1.00 87.75 213 GLY A O 1
ATOM 1761 N N . MET A 1 214 ? -9.552 -5.692 -6.907 1.00 88.50 214 MET A N 1
ATOM 1762 C CA . MET A 1 214 ? -10.873 -5.095 -7.123 1.00 88.50 214 MET A CA 1
ATOM 1763 C C . MET A 1 214 ? -12.015 -6.074 -6.851 1.00 88.50 214 MET A C 1
ATOM 1765 O O . MET A 1 214 ? -12.993 -5.708 -6.204 1.00 88.50 214 MET A O 1
ATOM 1769 N N . ARG A 1 215 ? -11.892 -7.331 -7.291 1.00 91.38 215 ARG A N 1
ATOM 1770 C CA . ARG A 1 215 ? -12.917 -8.351 -7.050 1.00 91.38 215 ARG A CA 1
ATOM 1771 C C . ARG A 1 215 ? -13.132 -8.577 -5.557 1.00 91.38 215 ARG A C 1
ATOM 1773 O O . ARG A 1 215 ? -14.263 -8.439 -5.103 1.00 91.38 215 ARG A O 1
ATOM 1780 N N . LYS A 1 216 ? -12.063 -8.851 -4.796 1.00 91.19 216 LYS A N 1
ATOM 1781 C CA . LYS A 1 216 ? -12.173 -9.077 -3.344 1.00 91.19 216 LYS A CA 1
ATOM 1782 C C . LYS A 1 216 ? -12.764 -7.863 -2.625 1.00 91.19 216 LYS A C 1
ATOM 1784 O O . LYS A 1 216 ? -13.624 -8.025 -1.763 1.00 91.19 216 LYS A O 1
ATOM 1789 N N . PHE A 1 217 ? -12.348 -6.658 -3.017 1.00 92.44 217 PHE A N 1
ATOM 1790 C CA . PHE A 1 217 ? -12.873 -5.418 -2.452 1.00 92.44 217 PHE A CA 1
ATOM 1791 C C . PHE A 1 217 ? -14.380 -5.253 -2.692 1.00 92.44 217 PHE A C 1
ATOM 1793 O O . PHE A 1 217 ? -15.138 -5.034 -1.747 1.00 92.44 217 PHE A O 1
ATOM 1800 N N . LEU A 1 218 ? -14.825 -5.386 -3.946 1.00 92.44 218 LEU A N 1
ATOM 1801 C CA . LEU A 1 218 ? -16.231 -5.209 -4.318 1.00 92.44 218 LEU A CA 1
ATOM 1802 C C . LEU A 1 218 ? -17.128 -6.317 -3.759 1.00 92.44 218 LEU A C 1
ATOM 1804 O O . LEU A 1 218 ? -18.246 -6.030 -3.338 1.00 92.44 218 LEU A O 1
ATOM 1808 N N . GLU A 1 219 ? -16.655 -7.565 -3.725 1.00 94.50 219 GLU A N 1
ATOM 1809 C CA . GLU A 1 219 ? -17.378 -8.685 -3.113 1.00 94.50 219 GLU A CA 1
ATOM 1810 C C . GLU A 1 219 ? -17.592 -8.451 -1.617 1.00 94.50 219 GLU A C 1
ATOM 1812 O O . GLU A 1 219 ? -18.723 -8.547 -1.138 1.00 94.50 219 GLU A O 1
ATOM 1817 N N . PHE A 1 220 ? -16.532 -8.072 -0.896 1.00 94.62 220 PHE A N 1
ATOM 1818 C CA . PHE A 1 220 ? -16.629 -7.736 0.520 1.00 94.62 220 PHE A CA 1
ATOM 1819 C C . PHE A 1 220 ? -17.606 -6.582 0.750 1.00 94.62 220 PHE A C 1
ATOM 1821 O O . PHE A 1 220 ? -18.517 -6.690 1.572 1.00 94.62 220 PHE A O 1
ATOM 1828 N N . ARG A 1 221 ? -17.453 -5.489 -0.007 1.00 92.75 221 ARG A N 1
ATOM 1829 C CA . ARG A 1 221 ? -18.301 -4.306 0.136 1.00 92.75 221 ARG A CA 1
ATOM 1830 C C . ARG A 1 221 ? -19.766 -4.605 -0.160 1.00 92.75 221 ARG A C 1
ATOM 1832 O O . ARG A 1 221 ? -20.623 -4.167 0.595 1.00 92.75 221 ARG A O 1
ATOM 1839 N N . LYS A 1 222 ? -20.061 -5.392 -1.200 1.00 94.19 222 LYS A N 1
ATOM 1840 C CA . LYS A 1 222 ? -21.432 -5.807 -1.532 1.00 94.19 222 LYS A CA 1
ATOM 1841 C C . LYS A 1 222 ? -22.101 -6.520 -0.357 1.00 94.19 222 LYS A C 1
ATOM 1843 O O . LYS A 1 222 ? -23.261 -6.246 -0.067 1.00 94.19 222 LYS A O 1
ATOM 1848 N N . VAL A 1 223 ? -21.386 -7.436 0.299 1.00 95.25 223 VAL A N 1
ATOM 1849 C CA . VAL A 1 223 ? -21.903 -8.152 1.475 1.00 95.25 223 VAL A CA 1
ATOM 1850 C C . VAL A 1 223 ? -22.041 -7.208 2.667 1.00 95.25 223 VAL A C 1
ATOM 1852 O O . VAL A 1 223 ? -23.054 -7.257 3.356 1.00 95.25 223 VAL A O 1
ATOM 1855 N N . TYR A 1 224 ? -21.059 -6.339 2.908 1.00 93.50 224 TYR A N 1
ATOM 1856 C CA . TYR A 1 224 ? -21.105 -5.373 4.005 1.00 93.50 224 TYR A CA 1
ATOM 1857 C C . TYR A 1 224 ? -22.279 -4.392 3.872 1.00 93.50 224 TYR A C 1
ATOM 1859 O O . TYR A 1 224 ? -23.106 -4.316 4.776 1.00 93.50 224 TYR A O 1
ATOM 1867 N N . ASP A 1 225 ? -22.396 -3.703 2.733 1.00 92.00 225 ASP A N 1
ATOM 1868 C CA . ASP A 1 225 ? -23.432 -2.690 2.509 1.00 92.00 225 ASP A CA 1
ATOM 1869 C C . ASP A 1 225 ? -24.847 -3.312 2.563 1.00 92.00 225 ASP A C 1
ATOM 1871 O O . ASP A 1 225 ? -25.785 -2.666 3.022 1.00 92.00 225 ASP A O 1
ATOM 1875 N N . ALA A 1 226 ? -25.009 -4.583 2.165 1.00 93.00 226 ALA A N 1
ATOM 1876 C CA . ALA A 1 226 ? -26.280 -5.309 2.269 1.00 93.00 226 ALA A CA 1
ATOM 1877 C C . ALA A 1 226 ? -26.683 -5.677 3.712 1.00 93.00 226 ALA A C 1
ATOM 1879 O O . ALA A 1 226 ? -27.856 -5.949 3.959 1.00 93.00 226 ALA A O 1
ATOM 1880 N N . ASN A 1 227 ? -25.727 -5.706 4.645 1.00 93.50 227 ASN A N 1
ATOM 1881 C CA . ASN A 1 227 ? -25.948 -6.039 6.055 1.00 93.50 227 ASN A CA 1
ATOM 1882 C C . ASN A 1 227 ? -26.005 -4.801 6.970 1.00 93.50 227 ASN A C 1
ATOM 1884 O O . ASN A 1 227 ? -26.124 -4.959 8.184 1.00 93.50 227 ASN A O 1
ATOM 1888 N N . LEU A 1 228 ? -25.916 -3.587 6.417 1.00 91.75 228 LEU A N 1
ATOM 1889 C CA . LEU A 1 228 ? -26.060 -2.351 7.187 1.00 91.75 228 LEU A CA 1
ATOM 1890 C C . LEU A 1 228 ? -27.461 -2.249 7.797 1.00 91.75 228 LEU A C 1
ATOM 1892 O O . LEU A 1 228 ? -28.470 -2.452 7.115 1.00 91.75 228 LEU A O 1
ATOM 1896 N N . ALA A 1 229 ? -27.533 -1.885 9.078 1.00 91.31 229 ALA A N 1
ATOM 1897 C CA . ALA A 1 229 ? -28.815 -1.616 9.712 1.00 91.31 229 ALA A CA 1
ATOM 1898 C C . ALA A 1 229 ? -29.467 -0.350 9.113 1.00 91.31 229 ALA A C 1
ATOM 1900 O O . ALA A 1 229 ? -28.765 0.566 8.667 1.00 91.31 229 ALA A O 1
ATOM 1901 N N . PRO A 1 230 ? -30.810 -0.232 9.125 1.00 90.25 230 PRO A N 1
ATOM 1902 C CA . PRO A 1 230 ? -31.482 0.985 8.679 1.00 90.25 230 PRO A CA 1
ATOM 1903 C C . PRO A 1 230 ? -30.954 2.233 9.406 1.00 90.25 230 PRO A C 1
ATOM 1905 O O . PRO A 1 230 ? -31.012 2.321 10.630 1.00 90.25 230 PRO A O 1
ATOM 1908 N N . GLY A 1 231 ? -30.444 3.206 8.644 1.00 85.81 231 GLY A N 1
ATOM 1909 C CA . GLY A 1 231 ? -29.882 4.456 9.175 1.00 85.81 231 GLY A CA 1
ATOM 1910 C C . GLY A 1 231 ? -28.402 4.394 9.576 1.00 85.81 231 GLY A C 1
ATOM 1911 O O . GLY A 1 231 ? -27.828 5.430 9.920 1.00 85.81 231 GLY A O 1
ATOM 1912 N N . GLU A 1 232 ? -27.760 3.226 9.498 1.00 90.12 232 GLU A N 1
ATOM 1913 C CA . GLU A 1 232 ? -26.320 3.090 9.710 1.00 90.12 232 GLU A CA 1
ATOM 1914 C C . GLU A 1 232 ? -25.532 3.670 8.525 1.00 90.12 232 GLU A C 1
ATOM 1916 O O . GLU A 1 232 ? -25.885 3.492 7.358 1.00 90.12 232 GLU A O 1
ATOM 1921 N N . ARG A 1 233 ? -24.448 4.397 8.818 1.00 84.75 233 ARG A N 1
ATOM 1922 C CA . ARG A 1 233 ? -23.563 4.947 7.784 1.00 84.75 233 ARG A CA 1
ATOM 1923 C C . ARG A 1 233 ? -22.478 3.936 7.435 1.00 84.75 233 ARG A C 1
ATOM 1925 O O . ARG A 1 233 ? -21.742 3.508 8.321 1.00 84.75 233 ARG A O 1
ATOM 1932 N N . SER A 1 234 ? -22.328 3.654 6.141 1.00 87.31 234 SER A N 1
ATOM 1933 C CA . SER A 1 234 ? -21.202 2.875 5.619 1.00 87.31 234 SER A CA 1
ATOM 1934 C C . SER A 1 234 ? -19.872 3.518 6.027 1.00 87.31 234 SER A C 1
ATOM 1936 O O . SER A 1 234 ? -19.735 4.745 6.042 1.00 87.31 234 SER A O 1
ATOM 1938 N N . PHE A 1 235 ? -18.870 2.701 6.358 1.00 89.38 235 PHE A N 1
ATOM 1939 C CA . PHE A 1 235 ? -17.502 3.198 6.517 1.00 89.38 235 PHE A CA 1
ATOM 1940 C C . PHE A 1 235 ? -16.786 3.426 5.176 1.00 89.38 235 PHE A C 1
ATOM 1942 O O . PHE A 1 235 ? -15.665 3.938 5.185 1.00 89.38 235 PHE A O 1
ATOM 1949 N N . PHE A 1 236 ? -17.409 3.077 4.045 1.00 90.56 236 PHE A N 1
ATOM 1950 C CA . PHE A 1 236 ? -16.921 3.395 2.706 1.00 90.56 236 PHE A CA 1
ATOM 1951 C C . PHE A 1 236 ? -17.418 4.768 2.238 1.00 90.56 236 PHE A C 1
ATOM 1953 O O . PHE A 1 236 ? -18.583 5.123 2.412 1.00 90.56 236 PHE A O 1
ATOM 1960 N N . CYS A 1 237 ? -16.538 5.515 1.581 1.00 90.06 237 CYS A N 1
ATOM 1961 C CA . CYS A 1 237 ? -16.840 6.758 0.887 1.00 90.06 237 CYS A CA 1
ATOM 1962 C C . CYS A 1 237 ? -16.246 6.689 -0.521 1.00 90.06 237 CYS A C 1
ATOM 1964 O O . CYS A 1 237 ? -15.047 6.460 -0.665 1.00 90.06 237 CYS A O 1
ATOM 1966 N N . ASP A 1 238 ? -17.071 6.875 -1.549 1.00 88.75 238 ASP A N 1
ATOM 1967 C CA . ASP A 1 238 ? -16.606 6.904 -2.936 1.00 88.75 238 ASP A CA 1
ATOM 1968 C C . ASP A 1 238 ? -16.273 8.330 -3.369 1.00 88.75 238 ASP A C 1
ATOM 1970 O O . ASP A 1 238 ? -17.061 9.256 -3.168 1.00 88.75 238 ASP A O 1
ATOM 1974 N N . VAL A 1 239 ? -15.128 8.486 -4.025 1.00 84.38 239 VAL A N 1
ATOM 1975 C CA . VAL A 1 239 ? -14.691 9.745 -4.635 1.00 84.38 239 VAL A CA 1
ATOM 1976 C C . VAL A 1 239 ? -14.351 9.462 -6.095 1.00 84.38 239 VAL A C 1
ATOM 1978 O O . VAL A 1 239 ? -13.638 8.504 -6.382 1.00 84.38 239 VAL A O 1
ATOM 1981 N N . LYS A 1 240 ? -14.902 10.260 -7.010 1.00 79.00 240 LYS A N 1
ATOM 1982 C CA . LYS A 1 240 ? -14.659 10.169 -8.457 1.00 79.00 240 LYS A CA 1
ATOM 1983 C C . LYS A 1 240 ? -13.670 11.231 -8.913 1.00 79.00 240 LYS A C 1
ATOM 1985 O O . LYS A 1 240 ? -13.686 12.319 -8.296 1.00 79.00 240 LYS A O 1
#

Radius of gyration: 18.05 Å; chains: 1; bounding box: 52×41×49 Å

Organism: Owenia fusiformis (NCBI:txid6347)

Foldseek 3Di:
DPQAAQEEEEADLAQFEPPDPVVPVPPLADAAFVLCLQPVPDQCPPCVPVSQVVCAVVLVVQVVQVLSCNGHNRDGSRDGHANCNVCVVVVNHPLLQQQDLPNVVVNVCVLVPDLVRVLVSLLSVVVSVCSSCVSVVNSPTHYYHYDNVCLLCVVSNCVSNVSYAYEYEDDDPVVSLVSQLSNSVSSNVVPDDPVPDDSVSSSVSSVVVNCNSNVNNVVVVVVVVVPADVPDDDSYDYDD

InterPro domains:
  IPR027417 P-loop containing nucleoside triphosphate hydrolase [G3DSA:3.40.50.300] (27-238)
  IPR027417 P-loop containing nucleoside triphosphate hydrolase [SSF52540] (74-184)